Protein AF-A0A6C0EKS8-F1 (afdb_monomer)

Solvent-accessible surface area (backbone atoms only — not comparable to full-atom values): 17611 Å² total; per-residue (Å²): 135,83,80,90,79,81,76,80,69,82,72,62,55,78,38,54,40,68,59,49,61,69,44,36,43,77,49,85,66,61,90,55,28,46,15,49,41,44,16,53,32,68,32,53,48,80,77,49,47,73,71,34,77,81,48,62,59,47,31,71,49,44,42,53,51,49,29,51,49,50,73,70,52,67,80,84,59,90,5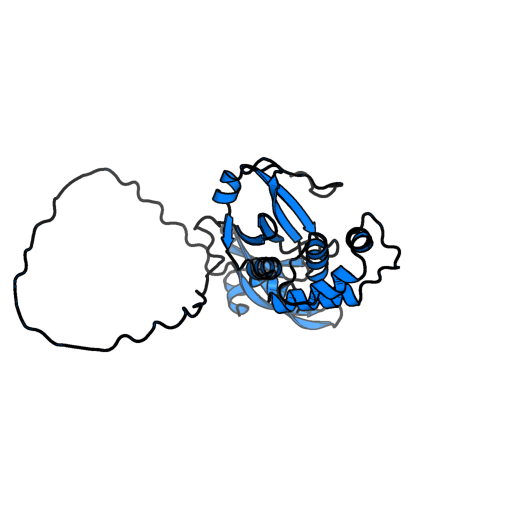4,57,66,90,38,72,65,17,45,44,46,57,58,41,68,80,58,50,73,55,54,51,63,42,54,62,40,87,53,43,63,70,53,73,57,50,52,51,50,45,15,49,72,57,55,22,28,35,38,38,37,27,62,36,92,97,35,86,60,29,26,35,42,48,80,36,64,30,87,87,54,94,77,53,63,68,32,37,32,36,42,58,91,87,39,32,26,13,38,42,73,56,56,60,92,62,52,84,80,77,82,73,76,78,76,80,75,81,73,83,82,82,79,86,77,87,87,86,84,92,79,84,91,79,91,83,82,91,81,88,83,80,88,83,83,86,82,94,69,89,73,72,77,75,77,72,79,70,78,55,66,90,59,57,74,42,50,30,51,47,76,43,70,40,85,89,77,71,43,79,43,82,42,66,28,36,27,74,47,72,42,82,89,77,55,30,31,38,31,43,34,92,87,76,49,74,47,79,36,42,68,78,55,46,68,76,24,56,114

Structure (mmCIF, N/CA/C/O backbone):
data_AF-A0A6C0EKS8-F1
#
_entry.id   AF-A0A6C0EKS8-F1
#
loop_
_atom_site.group_PDB
_atom_site.id
_atom_site.type_symbol
_atom_site.label_atom_id
_atom_site.label_alt_id
_atom_site.label_comp_id
_atom_site.label_asym_id
_atom_site.label_entity_id
_atom_site.label_seq_id
_atom_site.pdbx_PDB_ins_code
_atom_site.Cartn_x
_atom_site.Cartn_y
_atom_site.Cartn_z
_atom_site.occupancy
_atom_site.B_iso_or_equiv
_atom_site.auth_seq_id
_atom_site.auth_comp_id
_atom_site.auth_asym_id
_atom_site.auth_atom_id
_atom_site.pdbx_PDB_model_num
ATOM 1 N N . MET A 1 1 ? 11.484 3.806 21.666 1.00 32.06 1 MET A N 1
ATOM 2 C CA . MET A 1 1 ? 10.757 3.844 20.383 1.00 32.06 1 MET A CA 1
ATOM 3 C C . MET A 1 1 ? 11.270 5.063 19.655 1.00 32.06 1 MET A C 1
ATOM 5 O O . MET A 1 1 ? 10.833 6.163 19.958 1.00 32.06 1 MET A O 1
ATOM 9 N N . GLU A 1 2 ? 12.299 4.880 18.834 1.00 27.22 2 GLU A N 1
ATOM 10 C CA . GLU A 1 2 ? 12.846 5.964 18.018 1.00 27.22 2 GLU A CA 1
ATOM 11 C C . GLU A 1 2 ? 11.880 6.274 16.873 1.00 27.22 2 GLU A C 1
ATOM 13 O O . GLU A 1 2 ? 11.287 5.380 16.270 1.00 27.22 2 GLU A O 1
ATOM 18 N N . SER A 1 3 ? 11.670 7.569 16.666 1.00 29.92 3 SER A N 1
ATOM 19 C CA . SER A 1 3 ? 10.732 8.161 15.721 1.00 29.92 3 SER A CA 1
ATOM 20 C C . SER A 1 3 ? 11.179 7.911 14.276 1.00 29.92 3 SER A C 1
ATOM 22 O O . SER A 1 3 ? 12.237 8.368 13.856 1.00 29.92 3 SER A O 1
ATOM 24 N N . LEU A 1 4 ? 10.327 7.213 13.524 1.00 35.94 4 LEU A N 1
ATOM 25 C CA . LEU A 1 4 ? 10.448 6.750 12.132 1.00 35.94 4 LEU A CA 1
ATOM 26 C C . LEU A 1 4 ? 10.381 7.867 11.060 1.00 35.94 4 LEU A C 1
ATOM 28 O O . LEU A 1 4 ? 9.906 7.628 9.952 1.00 35.94 4 LEU A O 1
ATOM 32 N N . HIS A 1 5 ? 10.807 9.097 11.362 1.00 34.97 5 HIS A N 1
ATOM 33 C CA . HIS A 1 5 ? 10.496 10.266 10.521 1.00 34.97 5 HIS A CA 1
ATOM 34 C C . HIS A 1 5 ? 11.646 10.884 9.712 1.00 34.97 5 HIS A C 1
ATOM 36 O O . HIS A 1 5 ? 11.381 11.818 8.967 1.00 34.97 5 HIS A O 1
ATOM 42 N N . ASP A 1 6 ? 12.857 10.324 9.739 1.00 32.25 6 ASP A N 1
ATOM 43 C CA . ASP A 1 6 ? 13.990 10.813 8.928 1.00 32.25 6 ASP A CA 1
ATOM 44 C C . ASP A 1 6 ? 14.649 9.690 8.105 1.00 32.25 6 ASP A C 1
ATOM 46 O O . ASP A 1 6 ? 15.832 9.390 8.247 1.00 32.25 6 ASP A O 1
ATOM 50 N N . ILE A 1 7 ? 13.880 9.035 7.228 1.00 41.94 7 ILE A N 1
ATOM 51 C CA . ILE A 1 7 ? 14.422 8.045 6.282 1.00 41.94 7 ILE A CA 1
ATOM 52 C C . ILE A 1 7 ? 14.508 8.685 4.892 1.00 41.94 7 ILE A C 1
ATOM 54 O O . ILE A 1 7 ? 13.626 8.526 4.049 1.00 41.94 7 ILE A O 1
ATOM 58 N N . LYS A 1 8 ? 15.583 9.452 4.680 1.00 38.72 8 LYS A N 1
ATOM 59 C CA . LYS A 1 8 ? 16.131 9.713 3.344 1.00 38.72 8 LYS A CA 1
ATOM 60 C C . LYS A 1 8 ? 16.802 8.422 2.876 1.00 38.72 8 LYS A C 1
ATOM 62 O O . LYS A 1 8 ? 17.632 7.888 3.601 1.00 38.72 8 LYS A O 1
ATOM 67 N N . ASP A 1 9 ? 16.410 7.950 1.699 1.00 43.50 9 ASP A N 1
ATOM 68 C CA . ASP A 1 9 ? 16.866 6.721 1.038 1.00 43.50 9 ASP A CA 1
ATOM 69 C C . ASP A 1 9 ? 16.491 5.415 1.756 1.00 43.50 9 ASP A C 1
ATOM 71 O O . ASP A 1 9 ? 16.838 5.159 2.907 1.00 43.50 9 ASP A O 1
ATOM 75 N N . GLY A 1 10 ? 15.715 4.581 1.055 1.00 47.75 10 GLY A N 1
ATOM 76 C CA . GLY A 1 10 ? 15.100 3.364 1.577 1.00 47.75 10 GLY A CA 1
ATOM 77 C C . GLY A 1 10 ? 16.073 2.498 2.372 1.00 47.75 10 GLY A C 1
ATOM 78 O O . GLY A 1 10 ? 16.979 1.879 1.812 1.00 47.75 10 GLY A O 1
ATOM 79 N N . VAL A 1 11 ? 15.855 2.414 3.687 1.00 48.72 11 VAL A N 1
ATOM 80 C CA . VAL A 1 11 ? 16.534 1.430 4.529 1.00 48.72 11 VAL A CA 1
ATOM 81 C C . VAL A 1 11 ? 16.087 0.056 4.057 1.00 48.72 11 VAL A C 1
ATOM 83 O O . VAL A 1 11 ? 15.022 -0.444 4.420 1.00 48.72 11 VAL A O 1
ATOM 86 N N . THR A 1 12 ? 16.942 -0.571 3.256 1.00 58.38 12 THR A N 1
ATOM 87 C CA . THR A 1 12 ? 16.842 -1.993 2.989 1.00 58.38 12 THR A CA 1
ATOM 88 C C . THR A 1 12 ? 17.156 -2.716 4.287 1.00 58.38 12 THR A C 1
ATOM 90 O O . THR A 1 12 ? 18.317 -2.892 4.659 1.00 58.38 12 THR A O 1
ATOM 93 N N . LYS A 1 13 ? 16.125 -3.193 4.976 1.00 72.94 13 LYS A N 1
ATOM 94 C CA . LYS A 1 13 ? 16.336 -4.243 5.962 1.00 72.94 13 LYS A CA 1
ATOM 95 C C . LYS A 1 13 ? 16.367 -5.577 5.228 1.00 72.94 13 LYS A C 1
ATOM 97 O O . LYS A 1 13 ? 15.332 -6.044 4.765 1.00 72.94 13 LYS A O 1
ATOM 102 N N . LEU A 1 14 ? 17.552 -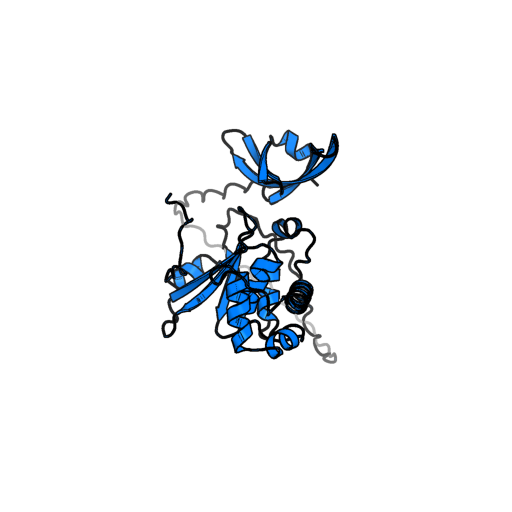6.176 5.138 1.00 86.00 14 LEU A N 1
ATOM 103 C CA . LEU A 1 14 ? 17.701 -7.572 4.736 1.00 86.00 14 LEU A CA 1
ATOM 104 C C . LEU A 1 14 ? 17.040 -8.450 5.801 1.00 86.00 14 LEU A C 1
ATOM 106 O O . LEU A 1 14 ? 17.464 -8.457 6.958 1.00 86.00 14 LEU A O 1
ATOM 110 N N . LEU A 1 15 ? 15.976 -9.152 5.420 1.00 91.06 15 LEU A N 1
ATOM 111 C CA . LEU A 1 15 ? 15.262 -10.070 6.305 1.00 91.06 15 LEU A CA 1
ATOM 112 C C . LEU A 1 15 ? 15.396 -11.509 5.809 1.00 91.06 15 LEU A C 1
ATOM 114 O O . LEU A 1 15 ? 15.171 -11.744 4.619 1.00 91.06 15 LEU A O 1
ATOM 118 N N . PRO A 1 16 ? 15.710 -12.478 6.689 1.00 95.19 16 PRO A N 1
ATOM 119 C CA . PRO A 1 16 ? 15.729 -13.884 6.315 1.00 95.19 16 PRO A CA 1
ATOM 120 C C . PRO A 1 16 ? 14.367 -14.328 5.774 1.00 95.19 16 PRO A C 1
ATOM 122 O O . PRO A 1 16 ? 13.320 -14.074 6.377 1.00 95.19 16 PRO A O 1
ATOM 125 N N . LYS A 1 17 ? 14.377 -15.037 4.646 1.00 94.88 17 LYS A N 1
ATOM 126 C CA . LYS A 1 17 ? 13.185 -15.586 3.992 1.00 94.88 17 LYS A CA 1
ATOM 127 C C . LYS A 1 17 ? 12.367 -16.447 4.947 1.00 94.88 17 LYS A C 1
ATOM 129 O O . LYS A 1 17 ? 11.147 -16.363 4.946 1.00 94.88 17 LYS A O 1
ATOM 134 N N . GLU A 1 18 ? 13.034 -17.238 5.777 1.00 95.12 18 GLU A N 1
ATOM 135 C CA . GLU A 1 18 ? 12.407 -18.129 6.757 1.00 95.12 18 GLU A CA 1
ATOM 136 C C . GLU A 1 18 ? 11.574 -17.363 7.793 1.00 95.12 18 GLU A C 1
ATOM 138 O O . GLU A 1 18 ? 10.485 -17.806 8.164 1.00 95.12 18 GLU A O 1
ATOM 143 N N . ASP A 1 19 ? 12.042 -16.187 8.222 1.00 94.50 19 ASP A N 1
ATOM 144 C CA . ASP A 1 19 ? 11.298 -15.331 9.143 1.00 94.50 19 ASP A CA 1
ATOM 145 C C . ASP A 1 19 ? 10.056 -14.744 8.465 1.00 94.50 19 ASP A C 1
ATOM 147 O O . ASP A 1 19 ? 8.973 -14.756 9.054 1.00 94.50 19 ASP A O 1
ATOM 151 N N . ILE A 1 20 ? 10.178 -14.293 7.214 1.00 94.62 20 ILE A N 1
ATOM 152 C CA . ILE A 1 20 ? 9.041 -13.793 6.427 1.00 94.62 20 ILE A CA 1
ATOM 153 C C . ILE A 1 20 ? 8.022 -14.909 6.171 1.00 94.62 20 ILE A C 1
ATOM 155 O O . ILE A 1 20 ? 6.839 -14.748 6.468 1.00 94.62 20 ILE A O 1
ATOM 159 N N . ASP A 1 21 ? 8.476 -16.077 5.721 1.00 93.50 21 ASP A N 1
ATOM 160 C CA . ASP A 1 21 ? 7.633 -17.250 5.487 1.00 93.50 21 ASP A CA 1
ATOM 161 C C . ASP A 1 21 ? 6.932 -17.714 6.768 1.00 93.50 21 ASP A C 1
ATOM 163 O O . ASP A 1 21 ? 5.822 -18.249 6.709 1.00 93.50 21 ASP A O 1
ATOM 167 N N . ARG A 1 22 ? 7.546 -17.522 7.943 1.00 93.31 22 ARG A N 1
ATOM 168 C CA . ARG A 1 22 ? 6.910 -17.796 9.236 1.00 93.31 22 ARG A CA 1
ATOM 169 C C . ARG A 1 22 ? 5.815 -16.779 9.545 1.00 93.31 22 ARG A C 1
ATOM 171 O O . ARG A 1 22 ? 4.768 -17.194 10.035 1.00 93.31 22 ARG A O 1
ATOM 178 N N . LEU A 1 23 ? 6.041 -15.501 9.249 1.00 93.19 23 LEU A N 1
ATOM 179 C CA . LEU A 1 23 ? 5.173 -14.383 9.627 1.00 93.19 23 LEU A CA 1
ATOM 180 C C . LEU A 1 23 ? 4.022 -14.108 8.659 1.00 93.19 23 LEU A C 1
ATOM 182 O O . LEU A 1 23 ? 3.043 -13.503 9.085 1.00 93.19 23 LEU A O 1
ATOM 186 N N . PHE A 1 24 ? 4.091 -14.542 7.397 1.00 95.06 24 PHE A N 1
ATOM 187 C CA . PHE A 1 24 ? 3.090 -14.184 6.384 1.00 95.06 24 PHE A CA 1
ATOM 188 C C . PHE A 1 24 ? 2.523 -15.389 5.623 1.00 95.06 24 PHE A C 1
ATOM 190 O O . PHE A 1 24 ? 3.203 -16.377 5.350 1.00 95.06 24 PHE A O 1
ATOM 197 N N . HIS A 1 25 ? 1.235 -15.313 5.295 1.00 94.00 25 HIS A N 1
ATOM 198 C CA . HIS A 1 25 ? 0.591 -16.127 4.274 1.00 94.00 25 HIS A CA 1
ATOM 199 C C . HIS A 1 25 ? 0.677 -15.410 2.929 1.00 94.00 25 HIS A C 1
ATOM 201 O O . HIS A 1 25 ? 0.380 -14.220 2.844 1.00 94.00 25 HIS A O 1
ATOM 207 N N . TYR A 1 26 ? 1.008 -16.155 1.880 1.00 94.75 26 TYR A N 1
ATOM 208 C CA . TYR A 1 26 ? 0.946 -15.675 0.504 1.00 94.75 26 TYR A CA 1
ATOM 209 C C . TYR A 1 26 ? -0.418 -16.014 -0.093 1.00 94.75 26 TYR A C 1
ATOM 211 O O . TYR A 1 26 ? -0.896 -17.144 0.055 1.00 94.75 26 TYR A O 1
ATOM 219 N N . LEU A 1 27 ? -1.049 -15.047 -0.752 1.00 94.19 27 LEU A N 1
ATOM 220 C CA . LEU A 1 27 ? -2.251 -15.268 -1.546 1.00 94.19 27 LEU A CA 1
ATOM 221 C C . LEU A 1 27 ? -1.846 -15.304 -3.025 1.00 94.19 27 LEU A C 1
ATOM 223 O O . LEU A 1 27 ? -1.602 -14.245 -3.608 1.00 94.19 27 LEU A O 1
ATOM 227 N N . PRO A 1 28 ? -1.740 -16.503 -3.627 1.00 93.38 28 PRO A N 1
ATOM 228 C CA . PRO A 1 28 ? -1.316 -16.622 -5.013 1.00 93.38 28 PRO A CA 1
ATOM 229 C C . PRO A 1 28 ? -2.378 -16.043 -5.952 1.00 93.38 28 PRO A C 1
ATOM 231 O O . PRO A 1 28 ? -3.586 -16.144 -5.700 1.00 93.38 28 PRO A O 1
ATOM 234 N N . ASN A 1 29 ? -1.928 -15.477 -7.066 1.00 94.56 29 ASN A N 1
ATOM 235 C CA . ASN A 1 29 ? -2.778 -15.009 -8.155 1.00 94.56 29 ASN A CA 1
ATOM 236 C C . ASN A 1 29 ? -2.162 -15.396 -9.517 1.00 94.56 29 ASN A C 1
ATOM 238 O O . ASN A 1 29 ? -1.119 -16.045 -9.580 1.00 94.56 29 ASN A O 1
ATOM 242 N N . GLY A 1 30 ? -2.865 -15.115 -10.616 1.00 95.12 30 GLY A N 1
ATOM 243 C CA . GLY A 1 30 ? -2.385 -15.462 -11.955 1.00 95.12 30 GLY A CA 1
ATOM 244 C C . GLY A 1 30 ? -1.225 -14.566 -12.391 1.00 95.12 30 GLY A C 1
ATOM 245 O O . GLY A 1 30 ? -1.285 -13.353 -12.224 1.00 95.12 30 GLY A O 1
ATOM 246 N N . ALA A 1 31 ? -0.184 -15.143 -12.996 1.00 95.06 31 ALA A N 1
ATOM 247 C CA . ALA A 1 31 ? 0.881 -14.393 -13.667 1.00 95.06 31 ALA A CA 1
ATOM 248 C C . ALA A 1 31 ? 0.431 -13.964 -15.076 1.00 95.06 31 ALA A C 1
ATOM 250 O O . ALA A 1 31 ? 0.988 -14.396 -16.079 1.00 95.06 31 ALA A O 1
ATOM 251 N N . ASP A 1 32 ? -0.635 -13.170 -15.142 1.00 95.31 32 ASP A N 1
ATOM 252 C CA . ASP A 1 32 ? -1.297 -12.734 -16.376 1.00 95.31 32 ASP A CA 1
ATOM 253 C C . ASP A 1 32 ? -1.101 -11.236 -16.651 1.00 95.31 32 ASP A C 1
ATOM 255 O O . ASP A 1 32 ? -1.888 -10.645 -17.378 1.00 95.31 32 ASP A O 1
ATOM 259 N N . GLY A 1 33 ? -0.107 -10.607 -16.018 1.00 95.31 33 GLY A N 1
ATOM 260 C CA . GLY A 1 33 ? 0.110 -9.158 -16.041 1.00 95.31 33 GLY A CA 1
ATOM 261 C C . GLY A 1 33 ? -0.826 -8.356 -15.130 1.00 95.31 33 GLY A C 1
ATOM 262 O O . GLY A 1 33 ? -0.540 -7.208 -14.818 1.00 95.31 33 GLY A O 1
ATOM 263 N N . ASN A 1 34 ? -1.898 -8.947 -14.594 1.00 96.88 34 ASN A N 1
ATOM 264 C CA . ASN A 1 34 ? -2.800 -8.287 -13.641 1.00 96.88 34 ASN A CA 1
ATOM 265 C C . ASN A 1 34 ? -2.430 -8.558 -12.172 1.00 96.88 34 ASN A C 1
ATOM 267 O O . ASN A 1 34 ? -3.059 -8.009 -11.264 1.00 96.88 34 ASN A O 1
ATOM 271 N N . CYS A 1 35 ? -1.405 -9.382 -11.934 1.00 97.56 35 CYS A N 1
ATOM 272 C CA . CYS A 1 35 ? -0.985 -9.844 -10.609 1.00 97.56 35 CYS A CA 1
ATOM 273 C C . CYS A 1 35 ? -0.790 -8.724 -9.576 1.00 97.56 35 CYS A C 1
ATOM 275 O O . CYS A 1 35 ? -1.239 -8.872 -8.442 1.00 97.56 35 CYS A O 1
ATOM 277 N N . PHE A 1 36 ? -0.216 -7.580 -9.961 1.00 97.75 36 PHE A N 1
ATOM 278 C CA . PHE A 1 36 ? -0.054 -6.430 -9.066 1.00 97.75 36 PHE A CA 1
ATOM 279 C C . PHE A 1 36 ? -1.394 -5.913 -8.534 1.00 97.75 36 PHE A C 1
ATOM 281 O O . PHE A 1 36 ? -1.596 -5.826 -7.323 1.00 97.75 36 PHE A O 1
ATOM 288 N N . PHE A 1 37 ? -2.347 -5.638 -9.424 1.00 97.19 37 PHE A N 1
ATOM 289 C CA . PHE A 1 37 ? -3.659 -5.114 -9.045 1.00 97.19 37 PHE A CA 1
ATOM 290 C C . PHE A 1 37 ? -4.460 -6.122 -8.222 1.00 97.19 37 PHE A C 1
ATOM 292 O O . PHE A 1 37 ? -5.134 -5.741 -7.263 1.00 97.19 37 PHE A O 1
ATOM 299 N N . TYR A 1 38 ? -4.353 -7.415 -8.549 1.00 96.50 38 TYR A N 1
ATOM 300 C CA . TYR A 1 38 ? -4.944 -8.472 -7.733 1.00 96.50 38 TYR A CA 1
ATOM 301 C C . TYR A 1 38 ? -4.316 -8.539 -6.345 1.00 96.50 38 TYR A C 1
ATOM 303 O O . TYR A 1 38 ? -5.054 -8.612 -5.367 1.00 96.50 38 TYR A O 1
ATOM 311 N N . ALA A 1 39 ? -2.991 -8.464 -6.240 1.00 96.94 39 ALA A N 1
ATOM 312 C CA . ALA A 1 39 ? -2.300 -8.485 -4.960 1.00 96.94 39 ALA A CA 1
ATOM 313 C C . ALA A 1 39 ? -2.680 -7.269 -4.094 1.00 96.94 39 ALA A C 1
ATOM 315 O O . ALA A 1 39 ? -3.061 -7.434 -2.938 1.00 96.94 39 ALA A O 1
ATOM 316 N N . VAL A 1 40 ? -2.698 -6.056 -4.655 1.00 96.12 40 VAL A N 1
ATOM 317 C CA . VAL A 1 40 ? -3.164 -4.858 -3.931 1.00 96.12 40 VAL A CA 1
ATOM 318 C C . VAL A 1 40 ? -4.613 -5.038 -3.466 1.00 96.12 40 VAL A C 1
ATOM 320 O O . VAL A 1 40 ? -4.908 -4.869 -2.284 1.00 96.12 40 VAL A O 1
ATOM 323 N N . SER A 1 41 ? -5.510 -5.453 -4.363 1.00 94.19 41 SER A N 1
ATOM 324 C CA . SER A 1 41 ? -6.928 -5.679 -4.052 1.00 94.19 41 SER A CA 1
ATOM 325 C C . SER A 1 41 ? -7.144 -6.728 -2.951 1.00 94.19 41 SER A C 1
ATOM 327 O O . SER A 1 41 ? -7.987 -6.546 -2.071 1.00 94.19 41 SER A O 1
ATOM 329 N N . GLN A 1 42 ? -6.369 -7.816 -2.970 1.00 93.00 42 GLN A N 1
ATOM 330 C CA . GLN A 1 42 ? -6.416 -8.892 -1.976 1.00 93.00 42 GLN A CA 1
ATOM 331 C C . GLN A 1 42 ? -5.867 -8.459 -0.610 1.00 93.00 42 GLN A C 1
ATOM 333 O O . GLN A 1 42 ? -6.385 -8.898 0.418 1.00 93.00 42 GLN A O 1
ATOM 338 N N . SER A 1 43 ? -4.836 -7.612 -0.598 1.00 91.50 43 SER A N 1
ATOM 339 C CA . SER A 1 43 ? -4.201 -7.104 0.622 1.00 91.50 43 SER A CA 1
ATOM 340 C C . SER A 1 43 ? -4.995 -5.984 1.299 1.00 91.50 43 SER A C 1
ATOM 342 O O . SER A 1 43 ? -4.863 -5.781 2.506 1.00 91.50 43 SER A O 1
ATOM 344 N N . ILE A 1 44 ? -5.851 -5.265 0.566 1.00 88.06 44 ILE A N 1
ATOM 345 C CA . ILE A 1 44 ? -6.743 -4.262 1.157 1.00 88.06 44 ILE A CA 1
ATOM 346 C C . ILE A 1 44 ? -7.815 -4.977 1.989 1.00 88.06 44 ILE A C 1
ATOM 348 O O . ILE A 1 44 ? -8.797 -5.520 1.472 1.00 88.06 44 ILE A O 1
ATOM 352 N N . SER A 1 45 ? -7.639 -4.947 3.314 1.00 74.19 45 SER A N 1
ATOM 353 C CA . SER A 1 45 ? -8.639 -5.454 4.258 1.00 74.19 45 SER A CA 1
ATOM 354 C C . SER A 1 45 ? -10.011 -4.819 3.987 1.00 74.19 45 SER A C 1
ATOM 356 O O . SER A 1 45 ? -10.082 -3.618 3.704 1.00 74.19 45 SER A O 1
ATOM 358 N N . PRO A 1 46 ? -11.124 -5.566 4.133 1.00 70.44 46 PRO A N 1
ATOM 359 C CA . PRO A 1 46 ? -12.474 -5.009 4.026 1.00 70.44 46 PRO A CA 1
ATOM 360 C C . PRO A 1 46 ? -12.693 -3.757 4.884 1.00 70.44 46 PRO A C 1
ATOM 362 O O . PRO A 1 46 ? -13.459 -2.881 4.499 1.00 70.44 46 PRO A O 1
ATOM 365 N N . ILE A 1 47 ? -11.988 -3.654 6.013 1.00 63.75 47 ILE A N 1
ATOM 366 C CA . ILE A 1 47 ? -12.048 -2.506 6.925 1.00 63.75 47 ILE A CA 1
ATOM 367 C C . ILE A 1 47 ? -11.469 -1.246 6.277 1.00 63.75 47 ILE A C 1
ATOM 369 O O . ILE A 1 47 ? -12.038 -0.165 6.411 1.00 63.75 47 ILE A O 1
ATOM 373 N N . TYR A 1 48 ? -10.399 -1.391 5.497 1.00 70.06 48 TYR A N 1
ATOM 374 C CA . TYR A 1 48 ? -9.769 -0.277 4.797 1.00 70.06 48 TYR A CA 1
ATOM 375 C C . TYR A 1 48 ? -10.541 0.168 3.555 1.00 70.06 48 TYR A C 1
ATOM 377 O O . TYR A 1 48 ? -10.335 1.290 3.110 1.00 70.06 48 TYR A O 1
ATOM 385 N N . ARG A 1 49 ? -11.488 -0.624 3.026 1.00 73.12 49 ARG A N 1
ATOM 386 C CA . ARG A 1 49 ? -12.308 -0.191 1.875 1.00 73.12 49 ARG A CA 1
ATOM 387 C C . ARG A 1 49 ? -13.089 1.089 2.153 1.00 73.12 49 ARG A C 1
ATOM 389 O O . ARG A 1 49 ? -13.242 1.908 1.258 1.00 73.12 49 ARG A O 1
ATOM 396 N N . ASN A 1 50 ? -13.536 1.284 3.393 1.00 66.69 50 ASN A N 1
ATOM 397 C CA . ASN A 1 50 ? -14.226 2.513 3.786 1.00 66.69 50 ASN A CA 1
ATOM 398 C C . ASN A 1 50 ? -13.279 3.723 3.841 1.00 66.69 50 ASN A C 1
ATOM 400 O O . ASN A 1 50 ? -13.726 4.852 3.673 1.00 66.69 50 ASN A O 1
ATOM 404 N N . LEU A 1 51 ? -11.980 3.485 4.048 1.00 67.12 51 LEU A N 1
ATOM 405 C CA . LEU A 1 51 ? -10.941 4.515 4.128 1.00 67.12 51 LEU A CA 1
ATOM 406 C C . LEU A 1 51 ? -10.387 4.913 2.754 1.00 67.12 51 LEU A C 1
ATOM 408 O O . LEU A 1 51 ? -9.704 5.923 2.642 1.00 67.12 51 LEU A O 1
ATOM 412 N N . LEU A 1 52 ? -10.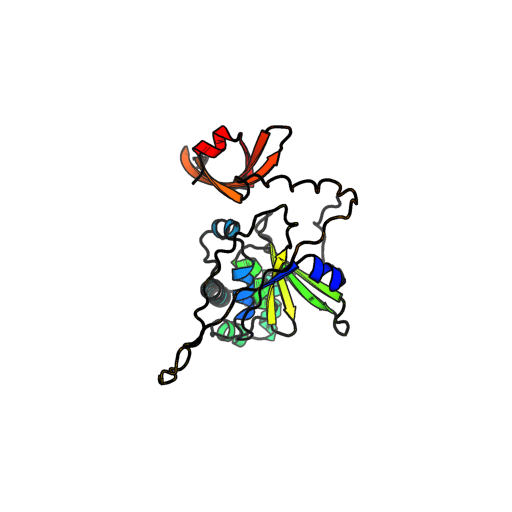736 4.188 1.688 1.00 71.62 52 LEU A N 1
ATOM 413 C CA . LEU A 1 52 ? -10.344 4.534 0.320 1.00 71.62 52 LEU A CA 1
ATOM 414 C C . LEU A 1 52 ? -11.122 5.732 -0.261 1.00 71.62 52 LEU A C 1
ATOM 416 O O . LEU A 1 52 ? -11.056 5.974 -1.463 1.00 71.62 52 LEU A O 1
ATOM 420 N N . HIS A 1 53 ? -11.864 6.494 0.553 1.00 70.94 53 HIS A N 1
ATOM 421 C CA . HIS A 1 53 ? -12.616 7.687 0.125 1.00 70.94 53 HIS A CA 1
ATOM 422 C C . HIS A 1 53 ? -13.565 7.421 -1.056 1.00 70.94 53 HIS A C 1
ATOM 424 O O . HIS A 1 53 ? -13.659 8.209 -1.994 1.00 70.94 53 HIS A O 1
ATOM 430 N N . GLY A 1 54 ? -14.235 6.265 -1.044 1.00 68.81 54 GLY A N 1
ATOM 431 C CA . GLY A 1 54 ? -15.124 5.835 -2.129 1.00 68.81 54 GLY A CA 1
ATOM 432 C C . GLY A 1 54 ? -14.402 5.310 -3.373 1.00 68.81 54 GLY A C 1
ATOM 433 O O . GLY A 1 54 ? -15.069 4.959 -4.347 1.00 68.81 54 GLY A O 1
ATOM 434 N N . LYS A 1 55 ? -13.064 5.216 -3.356 1.00 72.38 55 LYS A N 1
ATOM 435 C CA . LYS A 1 55 ? -12.320 4.559 -4.429 1.00 72.38 55 LYS A CA 1
ATOM 436 C C . LYS A 1 55 ? -12.550 3.049 -4.364 1.00 72.38 55 LYS A C 1
ATOM 438 O O . LYS A 1 55 ? -12.521 2.455 -3.281 1.00 72.38 55 LYS A O 1
ATOM 443 N N . PRO A 1 56 ? -12.783 2.420 -5.518 1.00 76.00 56 PRO A N 1
ATOM 444 C CA . PRO A 1 56 ? -13.035 0.995 -5.588 1.00 76.00 56 PRO A CA 1
ATOM 445 C C . PRO A 1 56 ? -11.762 0.204 -5.262 1.00 76.00 56 PRO A C 1
ATOM 447 O O . PRO A 1 56 ? -10.669 0.527 -5.719 1.00 76.00 56 PRO A O 1
ATOM 450 N N . GLY A 1 57 ? -11.916 -0.841 -4.450 1.00 78.56 57 GLY A N 1
ATOM 451 C CA . GLY A 1 57 ? -10.821 -1.725 -4.048 1.00 78.56 57 GLY A CA 1
ATOM 452 C C . GLY A 1 57 ? -10.650 -2.947 -4.951 1.00 78.56 57 GLY A C 1
ATOM 453 O O . GLY A 1 57 ? -9.816 -3.796 -4.643 1.00 78.56 57 GLY A O 1
ATOM 454 N N . GLU A 1 58 ? -11.453 -3.105 -6.010 1.00 90.69 58 GLU A N 1
ATOM 455 C CA . GLU A 1 58 ? -11.280 -4.203 -6.967 1.00 90.69 58 GLU A CA 1
ATOM 456 C C . GLU A 1 58 ? -10.102 -3.943 -7.913 1.00 90.69 58 GLU A C 1
ATOM 458 O O . GLU A 1 58 ? -9.860 -2.810 -8.318 1.00 90.69 58 GLU A O 1
ATOM 463 N N . ALA A 1 59 ? -9.401 -5.005 -8.311 1.00 92.69 59 ALA A N 1
ATOM 464 C CA . ALA A 1 59 ? -8.222 -4.925 -9.174 1.00 92.69 59 ALA A CA 1
ATOM 465 C C . ALA A 1 59 ? -8.463 -4.149 -10.485 1.00 92.69 59 ALA A C 1
ATOM 467 O O . ALA A 1 59 ? -7.677 -3.269 -10.832 1.00 92.69 59 ALA A O 1
ATOM 468 N N . GLU A 1 60 ? -9.564 -4.438 -11.188 1.00 92.38 60 GLU A N 1
ATOM 469 C CA . GLU A 1 60 ? -9.940 -3.749 -12.434 1.00 92.38 60 GLU A CA 1
ATOM 470 C C . GLU A 1 60 ? -10.123 -2.248 -12.211 1.00 92.38 60 GLU A C 1
ATOM 472 O O . GLU A 1 60 ? -9.638 -1.422 -12.983 1.00 92.38 60 GLU A O 1
ATOM 477 N N . SER A 1 61 ? -10.773 -1.897 -11.108 1.00 92.81 61 SER A N 1
ATOM 478 C CA . SER A 1 61 ? -11.069 -0.522 -10.760 1.00 92.81 61 SER A CA 1
ATOM 479 C C . SER A 1 61 ? -9.822 0.245 -10.301 1.00 92.81 61 SER A C 1
ATOM 481 O O . SER A 1 61 ? -9.668 1.416 -10.646 1.00 92.81 61 SER A O 1
ATOM 483 N N . ILE A 1 62 ? -8.898 -0.412 -9.585 1.00 94.81 62 ILE A N 1
ATOM 484 C CA . ILE A 1 62 ? -7.586 0.157 -9.238 1.00 94.81 62 ILE A CA 1
ATOM 485 C C . ILE A 1 62 ? -6.799 0.454 -10.518 1.00 94.81 62 ILE A C 1
ATOM 487 O O . ILE A 1 62 ? -6.296 1.567 -10.666 1.00 94.81 62 ILE A O 1
ATOM 491 N N . ARG A 1 63 ? -6.741 -0.489 -11.474 1.00 95.31 63 ARG A N 1
ATOM 492 C CA . ARG A 1 63 ? -6.086 -0.248 -12.771 1.00 95.31 63 ARG A CA 1
ATOM 493 C C . ARG A 1 63 ? -6.734 0.912 -13.519 1.00 95.31 63 ARG A C 1
ATOM 495 O O . ARG A 1 63 ? -6.021 1.783 -14.005 1.00 95.31 63 ARG A O 1
ATOM 502 N N . ALA A 1 64 ? -8.061 0.935 -13.623 1.00 93.88 64 ALA A N 1
ATOM 503 C CA . ALA A 1 64 ? -8.769 2.010 -14.317 1.00 93.88 64 ALA A CA 1
ATOM 504 C C . ALA A 1 64 ? -8.467 3.380 -13.686 1.00 93.88 64 ALA A C 1
ATOM 506 O O . ALA A 1 64 ? -8.196 4.348 -14.395 1.00 93.88 64 ALA A O 1
ATOM 507 N N . GLY A 1 65 ? -8.436 3.443 -12.352 1.00 93.38 65 GLY A N 1
ATOM 508 C CA . GLY A 1 65 ? -8.040 4.635 -11.608 1.00 93.38 65 GLY A CA 1
ATOM 509 C C . GLY A 1 65 ? -6.597 5.064 -11.875 1.00 93.38 65 GLY A C 1
ATOM 510 O O . GLY A 1 65 ? -6.335 6.254 -12.042 1.00 93.38 65 GLY A O 1
ATOM 511 N N . LEU A 1 66 ? -5.674 4.107 -11.972 1.00 94.69 66 LEU A N 1
ATOM 512 C CA . LEU A 1 66 ? -4.269 4.371 -12.276 1.00 94.69 66 LEU A CA 1
ATOM 513 C C . LEU A 1 66 ? -4.056 4.833 -13.729 1.00 94.69 66 LEU A C 1
ATOM 515 O O . LEU A 1 66 ? -3.301 5.769 -13.979 1.00 94.69 66 LEU A O 1
ATOM 519 N N . CYS A 1 67 ? -4.766 4.226 -14.682 1.00 94.50 67 CYS A N 1
ATOM 520 C CA . CYS A 1 67 ? -4.806 4.672 -16.075 1.00 94.50 67 CYS A CA 1
ATOM 521 C C . CYS A 1 67 ? -5.275 6.134 -16.165 1.00 94.50 67 CYS A C 1
ATOM 523 O O . CYS A 1 67 ? -4.615 6.961 -16.797 1.00 94.50 67 CYS A O 1
ATOM 525 N N . GLU A 1 68 ? -6.362 6.484 -15.469 1.00 93.81 68 GLU A N 1
ATOM 526 C CA . GLU A 1 68 ? -6.849 7.864 -15.435 1.00 93.81 68 GLU A CA 1
ATOM 527 C C . GLU A 1 68 ? -5.851 8.806 -14.754 1.00 93.81 68 GLU A C 1
ATOM 529 O O . GLU A 1 68 ? -5.600 9.892 -15.273 1.00 93.81 68 GLU A O 1
ATOM 534 N N . PHE A 1 69 ? -5.229 8.381 -13.646 1.00 93.50 69 PHE A N 1
ATOM 535 C CA . PHE A 1 69 ? -4.165 9.136 -12.981 1.00 93.50 69 PHE A CA 1
ATOM 536 C C . PHE A 1 69 ? -3.052 9.511 -13.964 1.00 93.50 69 PHE A C 1
ATOM 538 O O . PHE A 1 69 ? -2.683 10.681 -14.040 1.00 93.50 69 PHE A O 1
ATOM 545 N N . TYR A 1 70 ? -2.558 8.558 -14.759 1.00 93.06 70 TYR A N 1
ATOM 546 C CA . TYR A 1 70 ? -1.520 8.841 -15.748 1.00 93.06 70 TYR A CA 1
ATOM 547 C C . TYR A 1 70 ? -1.997 9.738 -16.890 1.00 93.06 70 TYR A C 1
ATOM 549 O O . TYR A 1 70 ? -1.210 10.542 -17.386 1.00 93.06 70 TYR A O 1
ATOM 557 N N . ARG A 1 71 ? -3.270 9.644 -17.291 1.00 90.62 71 ARG A N 1
ATOM 558 C CA . ARG A 1 71 ? -3.851 10.501 -18.335 1.00 90.62 71 ARG A CA 1
ATOM 559 C C . ARG A 1 71 ? -3.875 11.975 -17.929 1.00 90.62 71 ARG A C 1
ATOM 561 O O . ARG A 1 71 ? -3.684 12.841 -18.777 1.00 90.62 71 ARG A O 1
ATOM 568 N N . ILE A 1 72 ? -4.112 12.256 -16.647 1.00 91.44 72 ILE A N 1
ATOM 569 C CA . ILE A 1 72 ? -4.161 13.625 -16.106 1.00 91.44 72 ILE A CA 1
ATOM 570 C C . ILE A 1 72 ? -2.831 14.088 -15.496 1.00 91.44 72 ILE A C 1
ATOM 572 O O . ILE A 1 72 ? -2.715 15.244 -15.085 1.00 91.44 72 ILE A O 1
ATOM 576 N N . PHE A 1 73 ? -1.836 13.204 -15.396 1.00 91.06 73 PHE A N 1
ATOM 577 C CA . PHE A 1 73 ? -0.537 13.527 -14.818 1.00 91.06 73 PHE A CA 1
ATOM 578 C C . PHE A 1 73 ? 0.210 14.522 -15.714 1.00 91.06 73 PHE A C 1
ATOM 580 O O . PHE A 1 73 ? 0.577 14.210 -16.848 1.00 91.06 73 PHE A O 1
ATOM 587 N N . ASN A 1 74 ? 0.459 15.728 -15.199 1.00 87.19 74 ASN A N 1
ATOM 588 C CA . ASN A 1 74 ? 1.168 16.757 -15.948 1.00 87.19 74 ASN A CA 1
ATOM 589 C C . ASN A 1 74 ? 2.676 16.477 -15.953 1.00 87.19 74 ASN A C 1
ATOM 591 O O . ASN A 1 74 ? 3.394 16.840 -15.026 1.00 87.19 74 ASN A O 1
ATOM 595 N N . ARG A 1 75 ? 3.156 15.866 -17.035 1.00 85.44 75 ARG A N 1
ATOM 596 C CA . ARG A 1 75 ? 4.570 15.511 -17.226 1.00 85.44 75 ARG A CA 1
ATOM 597 C C . ARG A 1 75 ? 5.505 16.714 -17.348 1.00 85.44 75 ARG A C 1
ATOM 599 O O . ARG A 1 75 ? 6.704 16.546 -17.168 1.00 85.44 75 ARG A O 1
ATOM 606 N N . GLU A 1 76 ? 4.979 17.894 -17.660 1.00 87.94 76 GLU A N 1
ATOM 607 C CA . GLU A 1 76 ? 5.754 19.130 -17.827 1.00 87.94 76 GLU A CA 1
ATOM 608 C C . GLU A 1 76 ? 5.779 19.984 -16.553 1.00 87.94 76 GLU A C 1
ATOM 610 O O . GLU A 1 76 ? 6.470 21.002 -16.495 1.00 87.94 76 GLU A O 1
ATOM 615 N N . ALA A 1 77 ? 5.027 19.597 -15.519 1.00 91.25 77 ALA A N 1
ATOM 616 C CA . ALA A 1 77 ? 5.049 20.304 -14.248 1.00 91.25 77 ALA A CA 1
ATOM 617 C C . ALA A 1 77 ? 6.422 20.172 -13.572 1.00 91.25 77 ALA A C 1
ATOM 619 O O . ALA A 1 77 ? 7.070 19.137 -13.649 1.00 91.25 77 ALA A O 1
ATOM 620 N N . ASN A 1 78 ? 6.858 21.210 -12.861 1.00 93.31 78 ASN A N 1
ATOM 621 C CA . ASN A 1 78 ? 8.087 21.157 -12.074 1.00 93.31 78 ASN A CA 1
ATOM 622 C C . ASN A 1 78 ? 7.779 20.599 -10.677 1.00 93.31 78 ASN A C 1
ATOM 624 O O . ASN A 1 78 ? 7.542 21.363 -9.737 1.00 93.31 78 ASN A O 1
ATOM 628 N N . TYR A 1 79 ? 7.689 19.274 -10.557 1.00 91.94 79 TYR A N 1
ATOM 629 C CA . TYR A 1 79 ? 7.549 18.628 -9.256 1.00 91.94 79 TYR A CA 1
ATOM 630 C C . TYR A 1 79 ? 8.903 18.600 -8.539 1.00 91.94 79 TYR A C 1
ATOM 632 O O . TYR A 1 79 ? 9.937 18.370 -9.159 1.00 91.94 79 TYR A O 1
ATOM 640 N N . ASP A 1 80 ? 8.896 18.796 -7.219 1.00 91.12 80 ASP A N 1
ATOM 641 C CA . ASP A 1 80 ? 10.083 18.576 -6.386 1.00 91.12 80 ASP A CA 1
ATOM 642 C C . ASP A 1 80 ? 10.597 17.141 -6.593 1.00 91.12 80 ASP A C 1
ATOM 644 O O . ASP A 1 80 ? 9.821 16.192 -6.434 1.00 91.12 80 ASP A O 1
ATOM 648 N N . SER A 1 81 ? 11.873 16.978 -6.957 1.00 88.56 81 SER A N 1
ATOM 649 C CA . SER A 1 81 ? 12.483 15.684 -7.300 1.00 88.56 81 SER A CA 1
ATOM 650 C C . SER A 1 81 ? 12.443 14.689 -6.144 1.00 88.56 81 SER A C 1
ATOM 652 O O . SER A 1 81 ? 12.349 13.483 -6.367 1.00 88.56 81 SER A O 1
ATOM 654 N N . GLU A 1 82 ? 12.452 15.192 -4.909 1.00 85.94 82 GLU A N 1
ATOM 655 C CA . GLU A 1 82 ? 12.359 14.365 -3.706 1.00 85.94 82 GLU A CA 1
ATOM 656 C C . GLU A 1 82 ? 10.918 13.945 -3.389 1.00 85.94 82 GLU A C 1
ATOM 658 O O . GLU A 1 82 ? 10.683 12.970 -2.665 1.00 85.94 82 GLU A O 1
ATOM 663 N N . SER A 1 83 ? 9.931 14.643 -3.957 1.00 85.56 83 SER A N 1
ATOM 664 C CA . SER A 1 83 ? 8.521 14.309 -3.782 1.00 85.56 83 SER A CA 1
ATOM 665 C C . SER A 1 83 ? 8.141 13.043 -4.550 1.00 85.56 83 SER A C 1
ATOM 667 O O . SER A 1 83 ? 8.717 12.703 -5.583 1.00 85.56 83 SER A O 1
ATOM 669 N N . LEU A 1 84 ? 7.082 12.367 -4.097 1.00 84.12 84 LEU A N 1
ATOM 670 C CA . LEU A 1 84 ? 6.542 11.198 -4.794 1.00 84.12 84 LEU A CA 1
ATOM 671 C C . LEU A 1 84 ? 6.145 11.515 -6.249 1.00 84.12 84 LEU A C 1
ATOM 673 O O . LEU A 1 84 ? 6.358 10.695 -7.136 1.00 84.12 84 LEU A O 1
ATOM 677 N N . MET A 1 85 ? 5.621 12.721 -6.500 1.00 89.19 85 MET A N 1
ATOM 678 C CA . MET A 1 85 ? 5.282 13.180 -7.851 1.00 89.19 85 MET A CA 1
ATOM 679 C C . MET A 1 85 ? 6.532 13.368 -8.716 1.00 89.19 85 MET A C 1
ATOM 681 O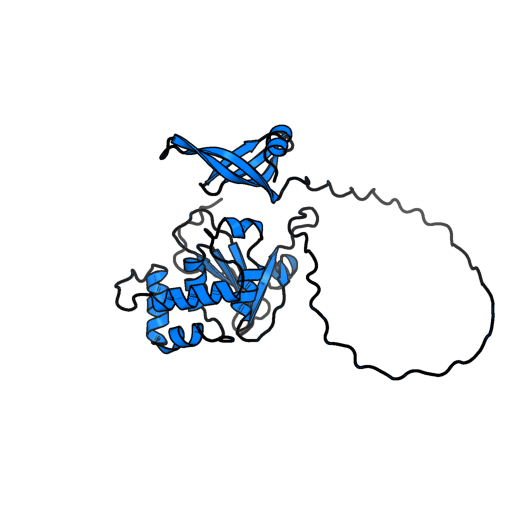 O . MET A 1 85 ? 6.521 12.951 -9.869 1.00 89.19 85 MET A O 1
ATOM 685 N N . GLY A 1 86 ? 7.613 13.930 -8.164 1.00 90.25 86 GLY A N 1
ATOM 686 C CA . GLY A 1 86 ? 8.892 14.078 -8.866 1.00 90.25 86 GLY A CA 1
ATOM 687 C C . GLY A 1 86 ? 9.560 12.738 -9.168 1.00 90.25 86 GLY A C 1
ATOM 688 O O . GLY A 1 86 ? 10.092 12.551 -10.261 1.00 90.25 86 GLY A O 1
ATOM 689 N N . LYS A 1 87 ? 9.449 11.760 -8.260 1.00 89.94 87 LYS A N 1
ATOM 690 C CA . LYS A 1 87 ? 9.906 10.381 -8.502 1.00 89.94 87 LYS A CA 1
ATOM 691 C C . LYS A 1 87 ? 9.118 9.713 -9.630 1.00 89.94 87 LYS A C 1
ATOM 693 O O . LYS A 1 87 ? 9.729 9.197 -10.558 1.00 89.94 87 LYS A O 1
ATOM 698 N N . ILE A 1 88 ? 7.782 9.800 -9.610 1.00 90.50 88 ILE A N 1
ATOM 699 C CA . ILE A 1 88 ? 6.930 9.309 -10.711 1.00 90.50 88 ILE A CA 1
ATOM 700 C C . ILE A 1 88 ? 7.305 10.002 -12.028 1.00 90.50 88 ILE A C 1
ATOM 702 O O . ILE A 1 88 ? 7.467 9.337 -13.048 1.00 90.50 88 ILE A O 1
ATOM 706 N N . GLN A 1 89 ? 7.486 11.325 -12.013 1.00 92.12 89 GLN A N 1
ATOM 707 C CA . GLN A 1 89 ? 7.867 12.094 -13.195 1.00 92.12 89 GLN A CA 1
ATOM 708 C C . GLN A 1 89 ? 9.219 11.639 -13.761 1.00 92.12 89 GLN A C 1
ATOM 710 O O . GLN A 1 89 ? 9.333 11.393 -14.960 1.00 92.12 89 GLN A O 1
ATOM 715 N N . THR A 1 90 ? 10.223 11.486 -12.896 1.00 90.06 90 THR A N 1
ATOM 716 C CA . THR A 1 90 ? 11.575 11.042 -13.262 1.00 90.06 90 THR A CA 1
ATOM 717 C C . THR A 1 90 ? 11.546 9.653 -13.887 1.00 90.06 90 THR A C 1
ATOM 719 O O . THR A 1 90 ? 12.133 9.455 -14.950 1.00 90.06 90 THR A O 1
ATOM 722 N N . SER A 1 91 ? 10.807 8.714 -13.289 1.00 86.62 91 SER A N 1
ATOM 723 C CA . SER A 1 91 ? 10.652 7.374 -13.855 1.00 86.62 91 SER A CA 1
ATOM 724 C C . SER A 1 91 ? 9.975 7.411 -15.227 1.00 86.62 91 SER A C 1
ATOM 726 O O . SER A 1 91 ? 10.434 6.745 -16.150 1.00 86.62 91 SER A O 1
ATOM 728 N N . LEU A 1 92 ? 8.942 8.241 -15.416 1.00 87.31 92 LEU A N 1
ATOM 729 C CA . LEU A 1 92 ? 8.232 8.349 -16.697 1.00 87.31 92 LEU A CA 1
ATOM 730 C C . LEU A 1 92 ? 9.061 8.995 -17.820 1.00 87.31 92 LEU A C 1
ATOM 732 O O . LEU A 1 92 ? 8.837 8.667 -18.988 1.00 87.31 92 LEU A O 1
ATOM 736 N N . TYR A 1 93 ? 10.020 9.876 -17.510 1.00 86.31 93 TYR A N 1
ATOM 737 C CA . TYR A 1 93 ? 10.885 10.491 -18.528 1.00 86.31 93 TYR A CA 1
ATOM 738 C C . TYR A 1 93 ? 11.700 9.457 -19.318 1.00 86.31 93 TYR A C 1
ATOM 740 O O . TYR A 1 93 ? 11.935 9.657 -20.509 1.00 86.31 93 TYR A O 1
ATOM 748 N N . GLY A 1 94 ? 12.092 8.344 -18.690 1.00 76.50 94 GLY A N 1
ATOM 749 C CA . GLY A 1 94 ? 12.845 7.274 -19.352 1.00 76.50 94 GLY A CA 1
ATOM 750 C C . GLY A 1 94 ? 12.008 6.402 -20.296 1.00 76.50 94 GLY A C 1
ATOM 751 O O . GLY A 1 94 ? 12.546 5.848 -21.252 1.00 76.50 94 GLY A O 1
ATOM 752 N N . VAL A 1 95 ? 10.696 6.296 -20.056 1.00 75.62 95 VAL A N 1
ATOM 753 C CA . VAL A 1 95 ? 9.798 5.351 -20.758 1.00 75.62 95 VAL A CA 1
ATOM 754 C C . VAL A 1 95 ? 8.883 6.050 -21.778 1.00 75.62 95 VAL A C 1
ATOM 756 O O . VAL A 1 95 ? 8.373 5.430 -22.716 1.00 75.62 95 VAL A O 1
ATOM 759 N N . GLY A 1 96 ? 8.687 7.365 -21.639 1.00 72.88 96 GLY A N 1
ATOM 760 C CA . GLY A 1 96 ? 7.909 8.188 -22.565 1.00 72.88 96 GLY A CA 1
ATOM 761 C C . GLY A 1 96 ? 6.395 7.950 -22.492 1.00 72.88 96 GLY A C 1
ATOM 762 O O . GLY A 1 96 ? 5.830 7.572 -21.467 1.00 72.88 96 GLY A O 1
ATOM 763 N N . GLU A 1 97 ? 5.664 8.270 -23.565 1.00 73.69 97 GLU A N 1
ATOM 764 C CA . GLU A 1 97 ? 4.196 8.084 -23.643 1.00 73.69 97 GLU A CA 1
ATOM 765 C C . GLU A 1 97 ? 3.755 6.615 -23.684 1.00 73.69 97 GLU A C 1
ATOM 767 O O . GLU A 1 97 ? 2.583 6.318 -23.451 1.00 73.69 97 GLU A O 1
ATOM 772 N N . ARG A 1 98 ? 4.684 5.687 -23.948 1.00 77.12 98 ARG A N 1
ATOM 773 C CA . ARG A 1 98 ? 4.377 4.256 -24.056 1.00 77.12 98 ARG A CA 1
ATOM 774 C C . ARG A 1 98 ? 3.821 3.704 -22.748 1.00 77.12 98 ARG A C 1
ATOM 776 O O . ARG A 1 98 ? 2.737 3.138 -22.771 1.00 77.12 98 ARG A O 1
ATOM 783 N N . HIS A 1 99 ? 4.465 4.009 -21.619 1.00 82.25 99 HIS A N 1
ATOM 784 C CA . HIS A 1 99 ? 4.040 3.522 -20.299 1.00 82.25 99 HIS A CA 1
ATOM 785 C C . HIS A 1 99 ? 2.585 3.869 -19.968 1.00 82.25 99 HIS A C 1
ATOM 787 O O . HIS A 1 99 ? 1.808 3.012 -19.564 1.00 82.25 99 HIS A O 1
ATOM 793 N N . THR A 1 100 ? 2.175 5.120 -20.210 1.00 78.56 100 THR A N 1
ATOM 794 C CA . THR A 1 100 ? 0.798 5.563 -19.934 1.00 78.56 100 THR A CA 1
ATOM 795 C C . THR A 1 100 ? -0.222 4.823 -20.793 1.00 78.56 100 THR A C 1
ATOM 797 O O . THR A 1 100 ? -1.248 4.385 -20.280 1.00 78.56 100 THR A O 1
ATOM 800 N N . ASN A 1 101 ? 0.062 4.650 -22.085 1.00 82.88 101 ASN A N 1
ATOM 801 C CA . ASN A 1 101 ? -0.842 3.938 -22.986 1.00 82.88 101 ASN A CA 1
ATOM 802 C C . ASN A 1 101 ? -0.885 2.433 -22.695 1.00 82.88 101 ASN A C 1
ATOM 804 O O . ASN A 1 101 ? -1.933 1.806 -22.853 1.00 82.88 101 ASN A O 1
ATOM 808 N N . ASP A 1 102 ? 0.238 1.860 -22.269 1.00 89.38 102 ASP A N 1
ATOM 809 C CA . ASP A 1 102 ? 0.349 0.439 -21.972 1.00 89.38 102 ASP A CA 1
ATOM 810 C C . ASP A 1 102 ? -0.332 0.094 -20.644 1.00 89.38 102 ASP A C 1
ATOM 812 O O . ASP A 1 102 ? -1.045 -0.905 -20.585 1.00 89.38 102 ASP A O 1
ATOM 816 N N . MET A 1 103 ? -0.244 0.947 -19.617 1.00 91.56 103 MET A N 1
ATOM 817 C CA . MET A 1 103 ? -0.897 0.723 -18.318 1.00 91.56 103 MET A CA 1
ATOM 818 C C . MET A 1 103 ? -2.426 0.597 -18.410 1.00 91.56 103 MET A C 1
ATOM 820 O O . MET A 1 103 ? -3.064 -0.126 -17.643 1.00 91.56 103 MET A O 1
ATOM 824 N N . CYS A 1 104 ? -3.030 1.275 -19.384 1.00 92.50 104 CYS A N 1
ATOM 825 C CA . CYS A 1 104 ? -4.463 1.196 -19.649 1.00 92.50 104 CYS A CA 1
ATOM 826 C C . CYS A 1 104 ? -4.891 -0.117 -20.331 1.00 92.50 104 CYS A C 1
ATOM 828 O O . CYS A 1 104 ? -6.089 -0.394 -20.420 1.00 92.50 104 CYS A O 1
ATOM 830 N N . ARG A 1 105 ? -3.949 -0.925 -20.835 1.00 94.88 105 ARG A N 1
ATOM 831 C CA . ARG A 1 105 ? -4.244 -2.213 -21.471 1.00 94.88 105 ARG A CA 1
ATOM 832 C C . ARG A 1 105 ? -4.358 -3.309 -20.416 1.00 94.88 105 ARG A C 1
ATOM 834 O O . ARG A 1 105 ? -3.574 -3.385 -19.471 1.00 94.88 105 ARG A O 1
ATOM 841 N N . ASP A 1 106 ? -5.352 -4.176 -20.592 1.00 94.75 106 ASP A N 1
ATOM 842 C CA . ASP A 1 106 ? -5.466 -5.387 -19.782 1.00 94.75 106 ASP A CA 1
ATOM 843 C C . ASP A 1 106 ? -4.201 -6.240 -19.946 1.00 94.75 106 ASP A C 1
ATOM 845 O O . ASP A 1 106 ? -3.645 -6.322 -21.044 1.00 94.75 106 ASP A O 1
ATOM 849 N N . LYS A 1 107 ? -3.766 -6.881 -18.856 1.00 94.88 107 LYS A N 1
ATOM 850 C CA . LYS A 1 107 ? -2.588 -7.765 -18.809 1.00 94.88 107 LYS A CA 1
ATOM 851 C C . LYS A 1 107 ? -1.233 -7.090 -19.020 1.00 94.88 107 LYS A C 1
ATOM 853 O O . LYS A 1 107 ? -0.233 -7.781 -19.200 1.00 94.88 107 LYS A O 1
ATOM 858 N N . THR A 1 108 ? -1.163 -5.765 -18.942 1.00 95.25 108 THR A N 1
ATOM 859 C CA . THR A 1 108 ? 0.124 -5.072 -18.813 1.00 95.25 108 THR A CA 1
ATOM 860 C C . THR A 1 108 ? 0.656 -5.237 -17.396 1.00 95.25 108 THR A C 1
ATOM 862 O O . THR A 1 108 ? -0.049 -4.906 -16.435 1.00 95.2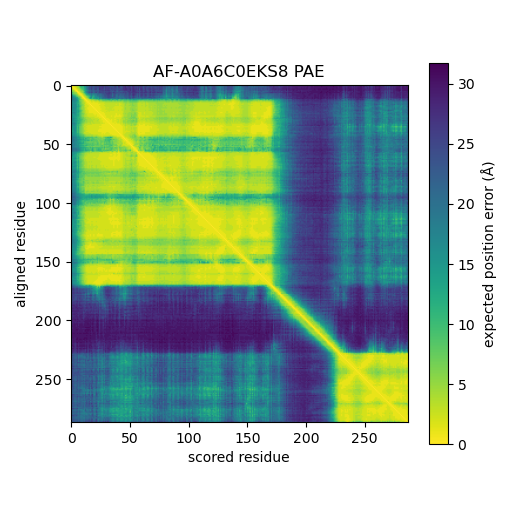5 108 THR A O 1
ATOM 865 N N . TYR A 1 109 ? 1.888 -5.743 -17.290 1.00 95.50 109 TYR A N 1
ATOM 866 C CA . TYR A 1 109 ? 2.615 -5.873 -16.030 1.00 95.50 109 TYR A CA 1
ATOM 867 C C . TYR A 1 109 ? 2.891 -4.498 -15.425 1.00 95.50 109 TYR A C 1
ATOM 869 O O . TYR A 1 109 ? 3.218 -3.551 -16.134 1.00 95.50 109 TYR A O 1
ATOM 877 N N . ALA A 1 110 ? 2.742 -4.409 -14.106 1.00 95.62 110 ALA A N 1
ATOM 878 C CA . ALA A 1 110 ? 3.068 -3.206 -13.360 1.00 95.62 110 ALA A CA 1
ATOM 879 C C . ALA A 1 110 ? 4.572 -3.147 -13.067 1.00 95.62 110 ALA A C 1
ATOM 881 O O . ALA A 1 110 ? 5.173 -4.147 -12.671 1.00 95.62 110 ALA A O 1
ATOM 882 N N . GLU A 1 111 ? 5.143 -1.961 -13.216 1.00 93.88 111 GLU A N 1
ATOM 883 C CA . GLU A 1 111 ? 6.508 -1.614 -12.846 1.00 93.88 111 GLU A CA 1
ATOM 884 C C . GLU A 1 111 ? 6.537 -0.861 -11.503 1.00 93.88 111 GLU A C 1
ATOM 886 O O . GLU A 1 111 ? 5.507 -0.520 -10.917 1.00 93.88 111 GLU A O 1
ATOM 891 N N . GLU A 1 112 ? 7.732 -0.539 -11.002 1.00 92.06 112 GLU A N 1
ATOM 892 C CA . GLU A 1 112 ? 7.896 0.226 -9.757 1.00 92.06 112 GLU A CA 1
ATOM 893 C C . GLU A 1 112 ? 7.164 1.581 -9.789 1.00 92.06 112 GLU A C 1
ATOM 895 O O . GLU A 1 112 ? 6.557 1.996 -8.797 1.00 92.06 112 GLU A O 1
ATOM 900 N N . THR A 1 113 ? 7.152 2.246 -10.947 1.00 92.94 113 THR A N 1
ATOM 901 C CA . THR A 1 113 ? 6.424 3.507 -11.158 1.00 92.94 113 THR A CA 1
ATOM 902 C C . THR A 1 113 ? 4.933 3.365 -10.853 1.00 92.94 113 THR A C 1
ATOM 904 O O . THR A 1 113 ? 4.324 4.283 -10.298 1.00 92.94 113 THR A O 1
ATOM 907 N N . ASP A 1 114 ? 4.352 2.206 -11.159 1.00 95.62 114 ASP A N 1
ATOM 908 C CA . ASP A 1 114 ? 2.939 1.916 -10.926 1.00 95.62 114 ASP A CA 1
ATOM 909 C C . ASP A 1 114 ? 2.663 1.634 -9.450 1.00 95.62 114 ASP A C 1
ATOM 911 O O . ASP A 1 114 ? 1.599 1.995 -8.944 1.00 95.62 114 ASP A O 1
ATOM 915 N N . VAL A 1 115 ? 3.636 1.075 -8.722 1.00 95.69 115 VAL A N 1
ATOM 916 C CA . VAL A 1 115 ? 3.567 0.929 -7.260 1.00 95.69 115 VAL A CA 1
ATOM 917 C C . VAL A 1 115 ? 3.527 2.305 -6.589 1.00 95.69 115 VAL A C 1
ATOM 919 O O . VAL A 1 115 ? 2.646 2.561 -5.765 1.00 95.69 115 VAL A O 1
ATOM 922 N N . LEU A 1 116 ? 4.424 3.218 -6.986 1.00 93.44 116 LEU A N 1
ATOM 923 C CA . LEU A 1 116 ? 4.470 4.603 -6.491 1.00 93.44 116 LEU A CA 1
ATOM 924 C C . LEU A 1 116 ? 3.151 5.339 -6.758 1.00 93.44 116 LEU A C 1
ATOM 926 O O . LEU A 1 116 ? 2.556 5.932 -5.853 1.00 93.44 116 LEU A O 1
ATOM 930 N N . ALA A 1 117 ? 2.682 5.283 -8.004 1.00 94.44 117 ALA A N 1
ATOM 931 C CA . ALA A 1 117 ? 1.454 5.943 -8.417 1.00 94.44 117 ALA A CA 1
ATOM 932 C C . ALA A 1 117 ? 0.217 5.322 -7.749 1.00 94.44 117 ALA A C 1
ATOM 934 O O . ALA A 1 117 ? -0.685 6.059 -7.357 1.00 94.44 117 ALA A O 1
ATOM 935 N N . THR A 1 118 ? 0.196 4.008 -7.509 1.00 95.19 118 THR A N 1
ATOM 936 C CA . THR A 1 118 ? -0.882 3.340 -6.759 1.00 95.19 118 THR A CA 1
ATOM 937 C C . THR A 1 118 ? -0.903 3.762 -5.294 1.00 95.19 118 THR A C 1
ATOM 939 O O . THR A 1 118 ? -1.977 4.058 -4.770 1.00 95.19 118 THR A O 1
ATOM 942 N N . ALA A 1 119 ? 0.258 3.847 -4.634 1.00 93.69 119 ALA A N 1
ATOM 943 C CA . ALA A 1 119 ? 0.350 4.322 -3.253 1.00 93.69 119 ALA A CA 1
ATOM 944 C C . ALA A 1 119 ? -0.202 5.751 -3.116 1.00 93.69 119 ALA A C 1
ATOM 946 O O . ALA A 1 119 ? -0.967 6.040 -2.195 1.00 93.69 119 ALA A O 1
ATOM 947 N N . LEU A 1 120 ? 0.118 6.629 -4.075 1.00 91.75 120 LEU A N 1
ATOM 948 C CA . LEU A 1 120 ? -0.430 7.984 -4.132 1.00 91.75 120 LEU A CA 1
ATOM 949 C C . LEU A 1 120 ? -1.930 8.005 -4.455 1.00 91.75 120 LEU A C 1
ATOM 951 O O . LEU A 1 120 ? -2.692 8.731 -3.817 1.00 91.75 120 LEU A O 1
ATOM 955 N N . TYR A 1 121 ? -2.349 7.236 -5.462 1.00 92.44 121 TYR A N 1
ATOM 956 C CA . TYR A 1 121 ? -3.725 7.205 -5.943 1.00 92.44 121 TYR A CA 1
ATOM 957 C C . TYR A 1 121 ? -4.673 6.677 -4.873 1.00 92.44 121 TYR A C 1
ATOM 959 O O . TYR A 1 121 ? -5.721 7.278 -4.660 1.00 92.44 121 TYR A O 1
ATOM 967 N N . LEU A 1 122 ? -4.324 5.595 -4.180 1.00 91.50 122 LEU A N 1
ATOM 968 C CA . LEU A 1 122 ? -5.156 5.012 -3.125 1.00 91.50 122 LEU A CA 1
ATOM 969 C C . LEU A 1 122 ? -4.942 5.666 -1.757 1.00 91.50 122 LEU A C 1
ATOM 971 O O . LEU A 1 122 ? -5.758 5.448 -0.868 1.00 91.50 122 LEU A O 1
ATOM 975 N N . ASP A 1 123 ? -3.911 6.503 -1.616 1.00 90.81 123 ASP A N 1
ATOM 976 C CA . ASP A 1 123 ? -3.517 7.141 -0.357 1.00 90.81 123 ASP A CA 1
ATOM 977 C C . ASP A 1 123 ? -3.174 6.111 0.735 1.00 90.81 123 ASP A C 1
ATOM 979 O O . ASP A 1 123 ? -3.665 6.152 1.860 1.00 90.81 123 ASP A O 1
ATOM 983 N N . ILE A 1 124 ? -2.342 5.137 0.359 1.00 91.56 124 ILE A N 1
ATOM 984 C CA . ILE A 1 124 ? -1.941 3.998 1.193 1.00 91.56 124 ILE A CA 1
ATOM 985 C C . ILE A 1 124 ? -0.419 3.923 1.327 1.00 91.56 124 ILE A C 1
ATOM 987 O O . ILE A 1 124 ? 0.332 4.625 0.644 1.00 91.56 124 ILE A O 1
ATOM 991 N N . GLU A 1 125 ? 0.036 3.046 2.215 1.00 92.44 125 GLU A N 1
ATOM 992 C CA . GLU A 1 125 ? 1.411 2.567 2.260 1.00 92.44 125 GLU A CA 1
ATOM 993 C C . GLU A 1 125 ? 1.485 1.197 1.574 1.00 92.44 125 GLU A C 1
ATOM 995 O O . GLU A 1 125 ? 0.638 0.337 1.801 1.00 92.44 125 GLU A O 1
ATOM 1000 N N . ILE A 1 126 ? 2.494 0.978 0.738 1.00 94.50 126 ILE A N 1
ATOM 1001 C CA . ILE A 1 126 ? 2.773 -0.301 0.091 1.00 94.50 126 ILE A CA 1
ATOM 1002 C C . ILE A 1 126 ? 4.187 -0.725 0.475 1.00 94.50 126 ILE A C 1
ATOM 1004 O O . ILE A 1 126 ? 5.147 -0.016 0.183 1.00 94.50 126 ILE A O 1
ATOM 1008 N N . MET A 1 127 ? 4.319 -1.890 1.102 1.00 95.06 127 MET A N 1
ATOM 1009 C CA . MET A 1 127 ? 5.605 -2.532 1.365 1.00 95.06 127 MET A CA 1
ATOM 1010 C C . MET A 1 127 ? 5.792 -3.697 0.397 1.00 95.06 127 MET A C 1
ATOM 1012 O O . MET A 1 127 ? 4.984 -4.628 0.379 1.00 95.06 127 MET A O 1
ATOM 1016 N N . VAL A 1 128 ? 6.863 -3.655 -0.388 1.00 95.81 128 VAL A N 1
ATOM 1017 C CA . VAL A 1 128 ? 7.216 -4.684 -1.368 1.00 95.81 128 VAL A CA 1
ATOM 1018 C C . VAL A 1 128 ? 8.429 -5.462 -0.871 1.00 95.81 128 VAL A C 1
ATOM 1020 O O . VAL A 1 128 ? 9.488 -4.888 -0.634 1.00 95.81 128 VAL A O 1
ATOM 1023 N N . PHE A 1 129 ? 8.266 -6.774 -0.733 1.00 95.94 129 PHE A N 1
ATOM 1024 C CA . PHE A 1 129 ? 9.305 -7.727 -0.359 1.00 95.94 129 PHE A CA 1
ATOM 1025 C C . PHE A 1 129 ? 9.853 -8.386 -1.627 1.00 95.94 129 PHE A C 1
ATOM 1027 O O . PHE A 1 129 ? 9.176 -9.219 -2.232 1.00 95.94 129 PHE A O 1
ATOM 1034 N N . SER A 1 130 ? 11.071 -8.038 -2.035 1.00 95.12 130 SER A N 1
ATOM 1035 C CA . SER A 1 130 ? 11.742 -8.599 -3.216 1.00 95.12 130 SER A CA 1
ATOM 1036 C C . SER A 1 130 ? 12.970 -9.407 -2.813 1.00 95.12 130 SER A C 1
ATOM 1038 O O . SER A 1 130 ? 13.644 -9.067 -1.846 1.00 95.12 130 SER A O 1
ATOM 1040 N N . HIS A 1 131 ? 13.286 -10.488 -3.524 1.00 93.12 131 HIS A N 1
ATOM 1041 C CA . HIS A 1 131 ? 14.514 -11.236 -3.239 1.00 93.12 131 HIS A CA 1
ATOM 1042 C C . HIS A 1 131 ? 15.762 -10.376 -3.461 1.00 93.12 131 HIS A C 1
ATOM 1044 O O . HIS A 1 131 ? 15.812 -9.564 -4.386 1.00 93.12 131 HIS A O 1
ATOM 1050 N N . SER A 1 132 ? 16.776 -10.585 -2.622 1.00 87.69 132 SER A N 1
ATOM 1051 C CA . SER A 1 132 ? 18.095 -9.993 -2.824 1.00 87.69 132 SER A CA 1
ATOM 1052 C C . SER A 1 132 ? 18.702 -10.454 -4.154 1.00 87.69 132 SER A C 1
ATOM 1054 O O . SER A 1 132 ? 18.687 -11.656 -4.446 1.00 87.69 132 SER A O 1
ATOM 1056 N N . PRO A 1 133 ? 19.273 -9.548 -4.969 1.00 85.81 133 PRO A N 1
ATOM 1057 C CA . PRO A 1 133 ? 20.031 -9.946 -6.148 1.00 85.81 133 PRO A CA 1
ATOM 1058 C C . PRO A 1 133 ? 21.158 -10.921 -5.772 1.00 85.81 133 PRO A C 1
ATOM 1060 O O . PRO A 1 133 ? 22.068 -10.584 -5.019 1.00 85.81 133 PRO A O 1
ATOM 1063 N N . GLY A 1 134 ? 21.092 -12.148 -6.293 1.00 91.06 134 GLY A N 1
ATOM 1064 C CA . GLY A 1 134 ? 22.072 -13.203 -6.005 1.00 91.06 134 GLY A CA 1
ATOM 1065 C C . GLY A 1 134 ? 21.867 -13.952 -4.682 1.00 91.06 134 GLY A C 1
ATOM 1066 O O . GLY A 1 134 ? 22.618 -14.884 -4.409 1.00 91.06 134 GLY A O 1
ATOM 1067 N N . ASP A 1 135 ? 20.846 -13.610 -3.892 1.00 91.56 135 ASP A N 1
ATOM 1068 C CA . ASP A 1 135 ? 20.546 -14.285 -2.629 1.00 91.56 135 ASP A CA 1
ATOM 1069 C C . ASP A 1 135 ? 19.037 -14.519 -2.453 1.00 91.56 135 ASP A C 1
ATOM 1071 O O . ASP A 1 135 ? 18.252 -13.641 -2.094 1.00 91.56 135 ASP A O 1
ATOM 1075 N N . GLN A 1 136 ? 18.621 -15.763 -2.681 1.00 92.81 136 GLN A N 1
ATOM 1076 C CA . GLN A 1 136 ? 17.222 -16.167 -2.541 1.00 92.81 136 GLN A CA 1
ATOM 1077 C C . GLN A 1 136 ? 16.786 -16.372 -1.084 1.00 92.81 136 GLN A C 1
ATOM 1079 O O . GLN A 1 136 ? 15.595 -16.552 -0.831 1.00 92.81 136 GLN A O 1
ATOM 1084 N N . ASN A 1 137 ? 17.712 -16.332 -0.123 1.00 95.12 137 ASN A N 1
ATOM 1085 C CA . ASN A 1 137 ? 17.419 -16.554 1.291 1.00 95.12 137 ASN A CA 1
ATOM 1086 C C . ASN A 1 137 ? 17.112 -15.262 2.048 1.00 95.12 137 ASN A C 1
ATOM 1088 O O . ASN A 1 137 ? 16.716 -15.342 3.208 1.00 95.12 137 ASN A O 1
ATOM 1092 N N . HIS A 1 138 ? 17.234 -14.096 1.411 1.00 94.56 138 HIS A N 1
ATOM 1093 C CA . HIS A 1 138 ? 16.890 -12.817 2.024 1.00 94.56 138 HIS A CA 1
ATOM 1094 C C . HIS A 1 138 ? 15.955 -11.981 1.148 1.00 94.56 138 HIS A C 1
ATOM 1096 O O . HIS A 1 138 ? 15.990 -12.040 -0.084 1.00 94.56 138 HIS A O 1
ATOM 1102 N N . TYR A 1 139 ? 15.126 -11.181 1.815 1.00 93.88 139 TYR A N 1
ATOM 1103 C CA . TYR A 1 139 ? 14.285 -10.164 1.199 1.00 93.88 139 TYR A CA 1
ATOM 1104 C C . TYR A 1 139 ? 14.846 -8.763 1.441 1.00 93.88 139 TYR A C 1
ATOM 1106 O O . TYR A 1 139 ? 15.273 -8.441 2.550 1.00 93.88 139 TYR A O 1
ATOM 1114 N N . PHE A 1 140 ? 14.784 -7.939 0.400 1.00 92.75 140 PHE A N 1
ATOM 1115 C CA . PHE A 1 140 ? 14.810 -6.483 0.439 1.00 92.75 140 PHE A CA 1
ATOM 1116 C C . PHE A 1 140 ? 13.381 -5.986 0.657 1.00 92.75 140 PHE A C 1
ATOM 1118 O O . PHE A 1 140 ? 12.435 -6.570 0.123 1.00 92.75 140 PHE A O 1
ATOM 1125 N N . ILE A 1 141 ? 13.226 -4.915 1.433 1.00 92.88 141 ILE A N 1
ATOM 1126 C CA . ILE A 1 141 ? 11.929 -4.270 1.644 1.00 92.88 141 ILE A CA 1
ATOM 1127 C C . ILE A 1 141 ? 11.998 -2.859 1.085 1.00 92.88 141 ILE A C 1
ATOM 1129 O O . ILE A 1 141 ? 12.795 -2.049 1.560 1.00 92.88 141 ILE A O 1
ATOM 1133 N N . SER A 1 142 ? 11.122 -2.573 0.130 1.00 91.50 142 SER A N 1
ATOM 1134 C CA . SER A 1 142 ? 10.873 -1.225 -0.370 1.00 91.50 142 SER A CA 1
ATOM 1135 C C . SER A 1 142 ? 9.530 -0.737 0.154 1.00 91.50 142 SER A C 1
ATOM 1137 O O . SER A 1 142 ? 8.531 -1.448 0.049 1.00 91.50 142 SER A O 1
ATOM 1139 N N . THR A 1 143 ? 9.496 0.471 0.712 1.00 91.31 143 THR A N 1
ATOM 1140 C CA . THR A 1 143 ? 8.267 1.079 1.232 1.00 91.31 143 THR A CA 1
ATOM 1141 C C . THR A 1 143 ? 7.909 2.311 0.417 1.00 91.31 143 THR A C 1
ATOM 1143 O O . THR A 1 143 ? 8.718 3.222 0.252 1.00 91.31 143 THR A O 1
ATOM 1146 N N . TYR A 1 144 ? 6.665 2.355 -0.044 1.00 90.62 144 TYR A N 1
ATOM 1147 C CA . TYR A 1 144 ? 6.096 3.429 -0.845 1.00 90.62 144 TYR A CA 1
ATOM 1148 C C . TYR A 1 144 ? 4.883 3.992 -0.121 1.00 90.62 144 TYR A C 1
ATOM 1150 O O . TYR A 1 144 ? 4.028 3.233 0.323 1.00 90.62 144 TYR A O 1
ATOM 1158 N N . TYR A 1 145 ? 4.774 5.310 0.014 1.00 88.88 145 TYR A N 1
ATOM 1159 C CA . TYR A 1 145 ? 3.654 5.897 0.740 1.00 88.88 145 TYR A CA 1
ATOM 1160 C C . TYR A 1 145 ? 3.258 7.272 0.219 1.00 88.88 145 TYR A C 1
ATOM 1162 O O . TYR A 1 145 ? 4.100 8.079 -0.171 1.00 88.88 145 TYR A O 1
ATOM 1170 N N . SER A 1 146 ? 1.961 7.567 0.283 1.00 82.44 146 SER A N 1
ATOM 1171 C CA . SER A 1 146 ? 1.438 8.913 0.042 1.00 82.44 146 SER A CA 1
ATOM 1172 C C . SER A 1 146 ? 1.721 9.829 1.236 1.00 82.44 146 SER A C 1
ATOM 1174 O O . SER A 1 146 ? 1.302 9.506 2.341 1.00 82.44 146 SER A O 1
ATOM 1176 N N . PRO A 1 147 ? 2.342 11.010 1.075 1.00 79.88 147 PRO A N 1
ATOM 1177 C CA . PRO A 1 147 ? 2.597 11.919 2.195 1.00 79.88 147 PRO A CA 1
ATOM 1178 C C . PRO A 1 147 ? 1.326 12.573 2.771 1.00 79.88 147 PRO A C 1
ATOM 1180 O O . PRO A 1 147 ? 1.419 13.282 3.768 1.00 79.88 147 PRO A O 1
ATOM 1183 N N . ARG A 1 148 ? 0.151 12.373 2.155 1.00 78.44 148 ARG A N 1
ATOM 1184 C CA . ARG A 1 148 ? -1.079 13.120 2.475 1.00 78.44 148 ARG A CA 1
ATOM 1185 C C . ARG A 1 148 ? -1.735 12.703 3.791 1.00 78.44 148 ARG A C 1
ATOM 1187 O O . ARG A 1 148 ? -2.379 13.536 4.417 1.00 78.44 148 ARG A O 1
ATOM 1194 N N . GLN A 1 149 ? -1.556 11.452 4.214 1.00 71.81 149 GLN A N 1
ATOM 1195 C CA . GLN A 1 149 ? -2.140 10.920 5.451 1.00 71.81 149 GLN A CA 1
ATOM 1196 C C . GLN A 1 149 ? -1.070 10.598 6.491 1.00 71.81 149 GLN A C 1
ATOM 1198 O O . GLN A 1 149 ? 0.035 10.184 6.133 1.00 71.81 149 GLN A O 1
ATOM 1203 N N . LYS A 1 150 ? -1.398 10.757 7.778 1.00 72.50 150 LYS A N 1
ATOM 1204 C CA . LYS A 1 150 ? -0.534 10.335 8.895 1.00 72.50 150 LYS A CA 1
ATOM 1205 C C . LYS A 1 150 ? -0.679 8.850 9.216 1.00 72.50 150 LYS A C 1
ATOM 1207 O O . LYS A 1 150 ? 0.318 8.195 9.501 1.00 72.50 150 LYS A O 1
ATOM 1212 N N . ILE A 1 151 ? -1.901 8.324 9.152 1.00 70.06 151 ILE A N 1
ATOM 1213 C CA . ILE A 1 151 ? -2.211 6.906 9.352 1.00 70.06 151 ILE A CA 1
ATOM 1214 C C . ILE A 1 151 ? -2.623 6.339 8.005 1.00 70.06 151 ILE A C 1
ATOM 1216 O O . ILE A 1 151 ? -3.527 6.866 7.368 1.00 70.06 151 ILE A O 1
ATOM 1220 N N . ARG A 1 152 ? -1.949 5.278 7.564 1.00 78.69 152 ARG A N 1
ATOM 1221 C CA . ARG A 1 152 ? -2.158 4.703 6.236 1.00 78.69 152 ARG A CA 1
ATOM 1222 C C . ARG A 1 152 ? -2.468 3.224 6.361 1.00 78.69 152 ARG A C 1
ATOM 1224 O O . ARG A 1 152 ? -1.794 2.531 7.124 1.00 78.69 152 ARG A O 1
ATOM 1231 N N . PRO A 1 153 ? -3.450 2.713 5.610 1.00 85.50 153 PRO A N 1
ATOM 1232 C CA . PRO A 1 153 ? -3.536 1.286 5.367 1.00 85.50 153 PRO A CA 1
ATOM 1233 C C . PRO A 1 153 ? -2.217 0.802 4.758 1.00 85.50 153 PRO A C 1
ATOM 1235 O O . PRO A 1 153 ? -1.785 1.340 3.739 1.00 85.50 153 PRO A O 1
ATOM 1238 N N . THR A 1 154 ? -1.592 -0.203 5.367 1.00 91.38 154 THR A N 1
ATOM 1239 C CA . THR A 1 154 ? -0.384 -0.824 4.819 1.00 91.38 154 THR A CA 1
ATOM 1240 C C . THR A 1 154 ? -0.765 -2.062 4.013 1.00 91.38 154 THR A C 1
ATOM 1242 O O . THR A 1 154 ? -1.362 -3.009 4.528 1.00 91.38 154 THR A O 1
ATOM 1245 N N . VAL A 1 155 ? -0.401 -2.060 2.737 1.00 94.19 155 VAL A N 1
ATOM 1246 C CA . VAL A 1 155 ? -0.505 -3.185 1.811 1.00 94.19 155 VAL A CA 1
ATOM 1247 C C . VAL A 1 155 ? 0.851 -3.877 1.750 1.00 94.19 155 VAL A C 1
ATOM 1249 O O . VAL A 1 155 ? 1.865 -3.244 1.475 1.00 94.19 155 VAL A O 1
ATOM 1252 N N . LEU A 1 156 ? 0.875 -5.183 1.999 1.00 95.50 156 LEU A N 1
ATOM 1253 C CA . LEU A 1 156 ? 2.095 -5.986 1.947 1.00 95.50 156 LEU A CA 1
ATOM 1254 C C . LEU A 1 156 ? 2.074 -6.840 0.680 1.00 95.50 156 LEU A C 1
ATOM 1256 O O . LEU A 1 156 ? 1.105 -7.568 0.438 1.00 95.50 156 LEU A O 1
ATOM 1260 N N . LEU A 1 157 ? 3.132 -6.745 -0.120 1.00 97.38 157 LEU A N 1
ATOM 1261 C CA . LEU A 1 157 ? 3.278 -7.443 -1.393 1.00 97.38 157 LEU A CA 1
ATOM 1262 C C . LEU A 1 157 ? 4.611 -8.181 -1.439 1.00 97.38 157 LEU A C 1
ATOM 1264 O O . LEU A 1 157 ? 5.629 -7.659 -0.997 1.00 97.38 157 LEU A O 1
ATOM 1268 N N . ARG A 1 158 ? 4.628 -9.357 -2.054 1.00 97.12 158 ARG A N 1
ATOM 1269 C CA . ARG A 1 158 ? 5.853 -10.056 -2.441 1.00 97.12 158 ARG A CA 1
ATOM 1270 C C . ARG A 1 158 ? 6.082 -9.872 -3.934 1.00 97.12 158 ARG A C 1
ATOM 1272 O O . ARG A 1 158 ? 5.148 -10.072 -4.702 1.00 97.12 158 ARG A O 1
ATOM 1279 N N . LEU A 1 159 ? 7.313 -9.566 -4.334 1.00 96.62 159 LEU A N 1
ATOM 1280 C CA . LEU A 1 159 ? 7.744 -9.499 -5.729 1.00 96.62 159 LEU A CA 1
ATOM 1281 C C . LEU A 1 159 ? 8.707 -10.653 -6.040 1.00 96.62 159 LEU A C 1
ATOM 1283 O O . LEU A 1 159 ? 9.742 -10.811 -5.391 1.00 96.62 159 LEU A O 1
ATOM 1287 N N . SER A 1 160 ? 8.362 -11.473 -7.032 1.00 94.88 160 SER A N 1
ATOM 1288 C CA . SER A 1 160 ? 9.185 -12.584 -7.530 1.00 94.88 160 SER A CA 1
ATOM 1289 C C . SER A 1 160 ? 9.303 -12.509 -9.052 1.00 94.88 160 SER A C 1
ATOM 1291 O O . SER A 1 160 ? 8.373 -12.873 -9.770 1.00 94.88 160 SER A O 1
ATOM 1293 N N . GLY A 1 161 ? 10.445 -12.027 -9.552 1.00 94.00 161 GLY A N 1
ATOM 1294 C CA . GLY A 1 161 ? 10.566 -11.637 -10.960 1.00 94.00 161 GLY A CA 1
ATOM 1295 C C . GLY A 1 161 ? 9.647 -10.448 -11.241 1.00 94.00 161 GLY A C 1
ATOM 1296 O O . GLY A 1 161 ? 9.766 -9.428 -10.576 1.00 94.00 161 GLY A O 1
ATOM 1297 N N . GLU A 1 162 ? 8.699 -10.615 -12.161 1.00 95.25 162 GLU A N 1
ATOM 1298 C CA . GLU A 1 162 ? 7.669 -9.615 -12.501 1.00 95.25 162 GLU A CA 1
ATOM 1299 C C . GLU A 1 162 ? 6.308 -9.918 -11.842 1.00 95.25 162 GLU A C 1
ATOM 1301 O O . GLU A 1 162 ? 5.298 -9.279 -12.132 1.00 95.25 162 GLU A O 1
ATOM 1306 N N . HIS A 1 163 ? 6.244 -10.937 -10.979 1.00 97.06 163 HIS A N 1
ATOM 1307 C CA . HIS A 1 163 ? 4.997 -11.401 -10.380 1.00 97.06 163 HIS A CA 1
ATOM 1308 C C . HIS A 1 163 ? 4.810 -10.876 -8.955 1.00 97.06 163 HIS A C 1
ATOM 1310 O O . HIS A 1 163 ? 5.691 -11.043 -8.107 1.00 97.06 163 HIS A O 1
ATOM 1316 N N . TYR A 1 164 ? 3.634 -10.301 -8.690 1.00 97.88 164 TYR A N 1
ATOM 1317 C CA . TYR A 1 164 ? 3.240 -9.797 -7.377 1.00 97.88 164 TYR A CA 1
ATOM 1318 C C . TYR A 1 164 ? 2.235 -10.723 -6.688 1.00 97.88 164 TYR A C 1
ATOM 1320 O O . TYR A 1 164 ? 1.189 -11.048 -7.249 1.00 97.88 164 TYR A O 1
ATOM 1328 N N . GLU A 1 165 ? 2.498 -11.057 -5.427 1.00 97.56 165 GLU A N 1
ATOM 1329 C CA . GLU A 1 165 ? 1.585 -11.811 -4.562 1.00 97.56 165 GLU A CA 1
ATOM 1330 C C . GLU A 1 165 ? 1.208 -10.981 -3.332 1.00 97.56 165 GLU A C 1
ATOM 1332 O O . GLU A 1 165 ? 2.036 -10.260 -2.773 1.00 97.56 165 GLU A O 1
ATOM 1337 N N . ALA A 1 166 ? -0.038 -11.102 -2.873 1.00 96.94 166 ALA A N 1
ATOM 1338 C CA . ALA A 1 166 ? -0.456 -10.473 -1.626 1.00 96.94 166 ALA A CA 1
ATOM 1339 C C . ALA A 1 166 ? 0.136 -11.215 -0.423 1.00 96.94 166 ALA A C 1
ATOM 1341 O O . ALA A 1 166 ? 0.109 -12.448 -0.363 1.00 96.94 166 ALA A O 1
ATOM 1342 N N . MET A 1 167 ? 0.628 -10.460 0.558 1.00 95.44 167 MET A N 1
ATOM 1343 C CA . MET A 1 167 ? 1.107 -10.985 1.832 1.00 95.44 167 MET A CA 1
ATOM 1344 C C . MET A 1 167 ? 0.131 -10.612 2.942 1.00 95.44 167 MET A C 1
ATOM 1346 O O . MET A 1 167 ? -0.135 -9.440 3.194 1.00 95.44 167 MET A O 1
ATOM 1350 N N . ILE A 1 168 ? -0.383 -11.612 3.649 1.00 91.94 168 ILE A N 1
ATOM 1351 C CA . ILE A 1 168 ? -1.270 -11.418 4.795 1.00 91.94 168 ILE A CA 1
ATOM 1352 C C . ILE A 1 168 ? -0.530 -11.866 6.051 1.00 91.94 168 ILE A C 1
ATOM 1354 O O . ILE A 1 168 ? -0.053 -13.002 6.081 1.00 91.94 168 ILE A O 1
ATOM 1358 N N . PRO A 1 169 ? -0.427 -11.036 7.103 1.00 91.06 169 PRO A N 1
ATOM 1359 C CA . PRO A 1 169 ? 0.170 -11.467 8.359 1.00 91.06 169 PRO A CA 1
ATOM 1360 C C . PRO A 1 169 ? -0.500 -12.748 8.861 1.00 91.06 169 PRO A C 1
ATOM 1362 O O . PRO A 1 169 ? -1.731 -12.828 8.939 1.00 91.06 169 PRO A O 1
ATOM 1365 N N . LYS A 1 170 ? 0.305 -13.746 9.234 1.00 88.62 170 LYS A N 1
ATOM 1366 C CA . LYS A 1 170 ? -0.144 -14.852 10.076 1.00 88.62 170 LYS A CA 1
ATOM 1367 C C . LYS A 1 170 ? -0.379 -14.258 11.446 1.00 88.62 170 LYS A C 1
ATOM 1369 O O . LYS A 1 170 ? 0.498 -14.230 12.303 1.00 88.62 170 LYS A O 1
ATOM 1374 N N . LEU A 1 171 ? -1.564 -13.701 11.617 1.00 79.69 171 LEU A N 1
ATOM 1375 C CA . LEU A 1 171 ? -2.060 -13.383 12.932 1.00 79.69 171 LEU A CA 1
ATOM 1376 C C . LEU A 1 171 ? -1.988 -14.681 13.733 1.00 79.69 171 LEU A C 1
ATOM 1378 O O . LEU A 1 171 ? -2.549 -15.697 13.306 1.00 79.69 171 LEU A O 1
ATOM 1382 N N . ASP A 1 172 ? -1.256 -14.664 14.851 1.00 54.12 172 ASP A N 1
ATOM 1383 C CA . ASP A 1 172 ? -1.316 -15.758 15.811 1.00 54.12 172 ASP A CA 1
ATOM 1384 C C . ASP A 1 172 ? -2.794 -16.097 16.002 1.00 54.12 172 ASP A C 1
ATOM 1386 O O . ASP A 1 172 ? -3.629 -15.198 16.107 1.00 54.12 172 ASP A O 1
ATOM 1390 N N . SER A 1 173 ? -3.125 -17.389 15.975 1.00 44.12 173 SER A N 1
ATOM 1391 C CA . SER A 1 173 ? -4.492 -17.953 15.996 1.00 44.12 173 SER A CA 1
ATOM 1392 C C . SER A 1 173 ? -5.448 -17.423 17.090 1.00 44.12 173 SER A C 1
ATOM 1394 O O . SER A 1 173 ? -6.599 -17.840 17.172 1.00 44.12 173 SER A O 1
ATOM 1396 N N . THR A 1 174 ? -4.996 -16.485 17.915 1.00 42.66 174 THR A N 1
ATOM 1397 C CA . THR A 1 174 ? -5.762 -15.626 18.814 1.00 42.66 174 THR A CA 1
ATOM 1398 C C . THR A 1 174 ? -6.364 -14.371 18.160 1.00 42.66 174 THR A C 1
ATOM 1400 O O . THR A 1 174 ? -7.104 -13.674 18.849 1.00 42.66 174 THR A O 1
ATOM 1403 N N . SER A 1 175 ? -6.120 -14.054 16.881 1.00 43.81 175 SER A N 1
ATOM 1404 C CA . SER A 1 175 ? -6.722 -12.893 16.194 1.00 43.81 175 SER A CA 1
ATOM 1405 C C . SER A 1 175 ? -7.497 -13.309 14.934 1.00 43.81 175 SER A C 1
ATOM 1407 O O . SER A 1 175 ? -6.957 -13.523 13.850 1.00 43.81 175 SER A O 1
ATOM 1409 N N . ALA A 1 176 ? -8.812 -13.456 15.103 1.00 41.34 176 ALA A N 1
ATOM 1410 C CA . ALA A 1 176 ? -9.785 -13.923 14.114 1.00 41.34 176 ALA A CA 1
ATOM 1411 C C . ALA A 1 176 ? -10.169 -12.859 13.056 1.00 41.34 176 ALA A C 1
ATOM 1413 O O . ALA A 1 176 ? -11.349 -12.664 12.771 1.00 41.34 176 ALA A O 1
ATOM 1414 N N . TYR A 1 177 ? -9.199 -12.142 12.480 1.00 47.84 177 TYR A N 1
ATOM 1415 C CA . TYR A 1 177 ? -9.481 -10.937 11.681 1.00 47.84 177 TYR A CA 1
ATOM 1416 C C . TYR A 1 177 ? -9.879 -11.204 10.218 1.00 47.84 177 TYR A C 1
ATOM 1418 O O . TYR A 1 177 ? -10.570 -10.399 9.602 1.00 47.84 177 TYR A O 1
ATOM 1426 N N . TYR A 1 178 ? -9.508 -12.358 9.656 1.00 45.97 178 TYR A N 1
ATOM 1427 C CA . TYR A 1 178 ? -9.826 -12.712 8.269 1.00 45.97 178 TYR A CA 1
ATOM 1428 C C . TYR A 1 178 ? -10.723 -13.947 8.213 1.00 45.97 178 TYR A C 1
ATOM 1430 O O . TYR A 1 178 ? -10.303 -15.047 7.851 1.00 45.97 178 TYR A O 1
ATOM 1438 N N . GLY A 1 179 ? -11.996 -13.759 8.564 1.00 39.25 179 GLY A N 1
ATOM 1439 C CA . GLY A 1 179 ? -13.057 -14.707 8.236 1.00 39.25 179 GLY A CA 1
ATOM 1440 C C . GLY A 1 179 ? -13.217 -14.800 6.719 1.00 39.25 179 GLY A C 1
ATOM 1441 O O . GLY A 1 179 ? -14.054 -14.124 6.127 1.00 39.25 179 GLY A O 1
ATOM 1442 N N . THR A 1 180 ? -12.394 -15.619 6.067 1.00 44.44 180 THR A N 1
ATOM 1443 C CA . THR A 1 180 ? -12.505 -15.891 4.637 1.00 44.44 180 THR A CA 1
ATOM 1444 C C . THR A 1 180 ? -13.819 -16.616 4.368 1.00 44.44 180 THR A C 1
ATOM 1446 O O . THR A 1 180 ? -13.981 -17.819 4.578 1.00 44.44 180 THR A O 1
ATOM 1449 N N . ARG A 1 181 ? -14.786 -15.871 3.831 1.00 40.56 181 ARG A N 1
ATOM 1450 C CA . ARG A 1 181 ? -15.848 -16.443 3.009 1.00 40.56 181 ARG A CA 1
ATOM 1451 C C . ARG A 1 181 ? -15.135 -17.075 1.812 1.00 40.56 181 ARG A C 1
ATOM 1453 O O . ARG A 1 181 ? -14.688 -16.355 0.927 1.00 40.56 181 ARG A O 1
ATOM 1460 N N . LYS A 1 182 ? -14.953 -18.402 1.820 1.00 37.53 182 LYS A N 1
ATOM 1461 C CA . LYS A 1 182 ? -14.404 -19.154 0.679 1.00 37.53 182 LYS A CA 1
ATOM 1462 C C . LYS A 1 182 ? -15.166 -18.745 -0.582 1.00 37.53 182 LYS A C 1
ATOM 1464 O O . LYS A 1 182 ? -16.312 -19.163 -0.761 1.00 37.53 182 LYS A O 1
ATOM 1469 N N . SER A 1 183 ? -14.553 -17.938 -1.444 1.00 37.09 183 SER A N 1
ATOM 1470 C CA . SER A 1 183 ? -15.049 -17.756 -2.799 1.00 37.09 183 SER A CA 1
ATOM 1471 C C . SER A 1 183 ? -14.909 -19.113 -3.483 1.00 37.09 183 SER A C 1
ATOM 1473 O O . SER A 1 183 ? -13.824 -19.682 -3.603 1.00 37.09 183 SER A O 1
ATOM 1475 N N . ARG A 1 184 ? -16.044 -19.714 -3.845 1.00 32.03 184 ARG A N 1
ATOM 1476 C CA . ARG A 1 184 ? -16.044 -20.869 -4.738 1.00 32.03 184 ARG A CA 1
ATOM 1477 C C . ARG A 1 184 ? -15.620 -20.354 -6.105 1.00 32.03 184 ARG A C 1
ATOM 1479 O O . ARG A 1 184 ? -16.451 -19.850 -6.849 1.00 32.03 184 ARG A O 1
ATOM 1486 N N . ILE A 1 185 ? -14.335 -20.474 -6.409 1.00 38.97 185 ILE A N 1
ATOM 1487 C CA . ILE A 1 185 ? -13.851 -20.448 -7.786 1.00 38.97 185 ILE A CA 1
ATOM 1488 C C . ILE A 1 185 ? -14.540 -21.628 -8.494 1.00 38.97 185 ILE A C 1
ATOM 1490 O O . ILE A 1 185 ? -14.394 -22.765 -8.026 1.00 38.97 185 ILE A O 1
ATOM 1494 N N . PRO A 1 186 ? -15.340 -21.406 -9.553 1.00 33.34 186 PRO A N 1
ATOM 1495 C CA . PRO A 1 186 ? -15.938 -22.497 -10.306 1.00 33.34 186 PRO A CA 1
ATOM 1496 C C . PRO A 1 186 ? -14.814 -23.300 -10.960 1.00 33.34 186 PRO A C 1
ATOM 1498 O O . PRO A 1 186 ? -14.064 -22.782 -11.783 1.00 33.34 186 PRO A O 1
ATOM 1501 N N . SER A 1 187 ? -14.660 -24.562 -10.566 1.00 38.72 187 SER A N 1
ATOM 1502 C CA . SER A 1 187 ? -13.776 -25.489 -11.271 1.00 38.72 187 SER A CA 1
ATOM 1503 C C . SER A 1 187 ? -14.328 -25.740 -12.682 1.00 38.72 187 SER A C 1
ATOM 1505 O O . SER A 1 187 ? -15.551 -25.836 -12.829 1.00 38.72 187 SER A O 1
ATOM 1507 N N . PRO A 1 188 ? -13.475 -25.883 -13.710 1.00 40.09 188 PRO A N 1
ATOM 1508 C CA . PRO A 1 188 ? -13.935 -26.193 -15.056 1.00 40.09 188 PRO A CA 1
ATOM 1509 C C . PRO A 1 188 ? -14.642 -27.556 -15.080 1.00 40.09 188 PRO A C 1
ATOM 1511 O O . PRO A 1 188 ? -14.233 -28.521 -14.430 1.00 40.09 188 PRO A O 1
ATOM 1514 N N . SER 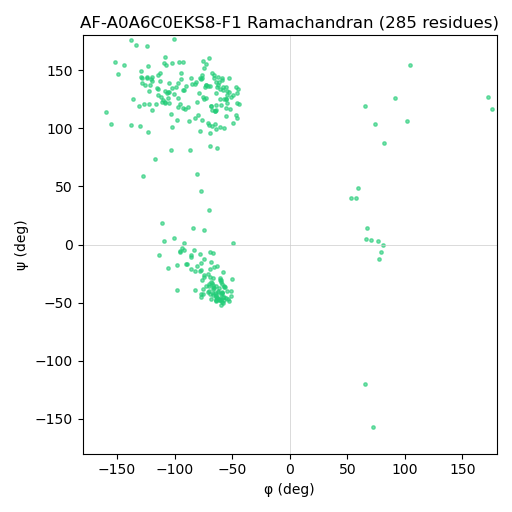A 1 189 ? -15.757 -27.579 -15.804 1.00 41.34 189 SER A N 1
ATOM 1515 C CA . SER A 1 189 ? -16.696 -28.683 -15.994 1.00 41.34 189 SER A CA 1
ATOM 1516 C C . SER A 1 189 ? -16.013 -30.019 -16.287 1.00 41.34 189 SER A C 1
ATOM 1518 O O . SER A 1 189 ? -15.308 -30.164 -17.284 1.00 41.34 189 SER A O 1
ATOM 1520 N N . LYS A 1 190 ? -16.290 -31.018 -15.437 1.00 42.62 190 LYS A N 1
ATOM 1521 C CA . LYS A 1 190 ? -15.972 -32.423 -15.705 1.00 42.62 190 LYS A CA 1
ATOM 1522 C C . LYS A 1 190 ? -16.767 -32.911 -16.913 1.00 42.62 190 LYS A C 1
ATOM 1524 O O . LYS A 1 190 ? -17.994 -32.930 -16.906 1.00 42.62 190 LYS A O 1
ATOM 1529 N N . GLU A 1 191 ? -16.002 -33.333 -17.902 1.00 39.31 191 GLU A N 1
ATOM 1530 C CA . GLU A 1 191 ? -16.367 -34.101 -19.080 1.00 39.31 191 GLU A CA 1
ATOM 1531 C C . GLU A 1 191 ? -17.275 -35.297 -18.731 1.00 39.31 191 GLU A C 1
ATOM 1533 O O . GLU A 1 191 ? -17.006 -36.073 -17.805 1.00 39.31 191 GLU A O 1
ATOM 1538 N N . MET A 1 192 ? -18.385 -35.418 -19.464 1.00 38.66 192 MET A N 1
ATOM 1539 C CA . MET A 1 192 ? -19.374 -36.484 -19.320 1.00 38.66 192 MET A CA 1
ATOM 1540 C C . MET A 1 192 ? -18.767 -37.817 -19.767 1.00 38.66 192 MET A C 1
ATOM 1542 O O . MET A 1 192 ? -18.427 -37.989 -20.935 1.00 38.66 192 MET A O 1
ATOM 1546 N N . AR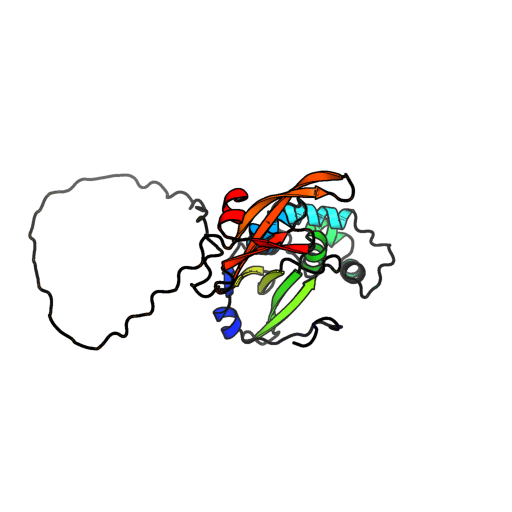G A 1 193 ? -18.684 -38.794 -18.858 1.00 48.59 193 ARG A N 1
ATOM 1547 C CA . ARG A 1 193 ? -18.499 -40.204 -19.232 1.00 48.59 193 ARG A CA 1
ATOM 1548 C C . ARG A 1 193 ? -19.855 -40.914 -19.323 1.00 48.59 193 ARG A C 1
ATOM 1550 O O . ARG A 1 193 ? -20.726 -40.639 -18.494 1.00 48.59 193 ARG A O 1
ATOM 1557 N N . PRO A 1 194 ? -20.037 -41.827 -20.294 1.00 49.28 194 PRO A N 1
ATOM 1558 C CA . PRO A 1 194 ? -21.292 -42.543 -20.493 1.00 49.28 194 PRO A CA 1
ATOM 1559 C C . PRO A 1 194 ? -21.504 -43.641 -19.432 1.00 49.28 194 PRO A C 1
ATOM 1561 O O . PRO A 1 194 ? -20.533 -44.109 -18.829 1.00 49.28 194 PRO A O 1
ATOM 1564 N N . PRO A 1 195 ? -22.760 -44.069 -19.189 1.00 48.12 195 PRO A N 1
ATOM 1565 C CA . PRO A 1 195 ? -23.078 -45.014 -18.128 1.00 48.12 195 PRO A CA 1
ATOM 1566 C C . PRO A 1 195 ? -23.092 -46.479 -18.591 1.00 48.12 195 PRO A C 1
ATOM 1568 O O . PRO A 1 195 ? -23.459 -46.775 -19.728 1.00 48.12 195 PRO A O 1
ATOM 1571 N N . SER A 1 196 ? -22.905 -47.363 -17.595 1.00 39.59 196 SER A N 1
ATOM 1572 C CA . SER A 1 196 ? -23.386 -48.765 -17.474 1.00 39.59 196 SER A CA 1
ATOM 1573 C C . SER A 1 196 ? -22.330 -49.870 -17.699 1.00 39.59 196 SER A C 1
ATOM 1575 O O . SER A 1 196 ? -21.375 -49.621 -18.428 1.00 39.59 196 SER A O 1
ATOM 1577 N N . PRO A 1 197 ? -22.488 -51.101 -17.135 1.00 50.16 197 PRO A N 1
ATOM 1578 C CA . PRO A 1 197 ? -23.695 -51.676 -16.522 1.00 50.16 197 PRO A CA 1
ATOM 1579 C C . PRO A 1 197 ? -23.532 -52.373 -15.149 1.00 50.16 197 PRO A C 1
ATOM 1581 O O . PRO A 1 197 ? -22.449 -52.592 -14.617 1.00 50.16 197 PRO A O 1
ATOM 1584 N N . LYS A 1 198 ? -24.706 -52.705 -14.595 1.00 48.09 198 LYS A N 1
ATOM 1585 C CA . LYS A 1 198 ? -25.004 -53.396 -13.333 1.00 48.09 198 LYS A CA 1
ATOM 1586 C C . LYS A 1 198 ? -24.359 -54.791 -13.234 1.00 48.09 198 LYS A C 1
ATOM 1588 O O . LYS A 1 198 ? -24.526 -55.606 -14.134 1.00 48.09 198 LYS A O 1
ATOM 1593 N N . GLY A 1 199 ? -23.779 -55.094 -12.073 1.00 34.34 199 GLY A N 1
ATOM 1594 C CA . GLY A 1 199 ? -23.448 -56.447 -11.602 1.00 34.34 199 GLY A CA 1
ATOM 1595 C C . GLY A 1 199 ? -23.394 -56.436 -10.071 1.00 34.34 199 GLY A C 1
ATOM 1596 O O . GLY A 1 199 ? -22.602 -55.707 -9.494 1.00 34.34 199 GLY A O 1
ATOM 1597 N N . SER A 1 200 ? -24.426 -56.965 -9.416 1.00 36.28 200 SER A N 1
ATOM 1598 C CA . SER A 1 200 ? -24.448 -58.263 -8.719 1.00 36.28 200 SER A CA 1
ATOM 1599 C C . SER A 1 200 ? -24.058 -58.207 -7.235 1.00 36.28 200 SER A C 1
ATOM 1601 O O . SER A 1 200 ? -23.011 -57.708 -6.839 1.00 36.28 200 SER A O 1
ATOM 1603 N N . LEU A 1 201 ? -24.972 -58.761 -6.439 1.00 42.75 201 LEU A N 1
ATOM 1604 C CA . LEU A 1 201 ? -24.952 -58.994 -4.999 1.00 42.75 201 LEU A CA 1
ATOM 1605 C C . LEU A 1 201 ? -23.780 -59.872 -4.540 1.00 42.75 201 LEU A C 1
ATOM 1607 O O . LEU A 1 201 ? -23.523 -60.888 -5.173 1.00 42.75 201 LEU A O 1
ATOM 1611 N N . HIS A 1 202 ? -23.207 -59.537 -3.378 1.00 40.22 202 HIS A N 1
ATOM 1612 C CA . HIS A 1 202 ? -22.734 -60.391 -2.260 1.00 40.22 202 HIS A CA 1
ATOM 1613 C C . HIS A 1 202 ? -22.061 -59.410 -1.268 1.00 40.22 202 HIS A C 1
ATOM 1615 O O . HIS A 1 202 ? -21.179 -58.660 -1.653 1.00 40.22 202 HIS A O 1
ATOM 1621 N N . GLY A 1 203 ? -22.487 -59.189 -0.023 1.00 36.94 203 GLY A N 1
ATOM 1622 C CA . GLY A 1 203 ? -22.794 -60.167 1.008 1.00 36.94 203 GLY A CA 1
ATOM 1623 C C . GLY A 1 203 ? -21.498 -60.602 1.693 1.00 36.94 203 GLY A C 1
ATOM 1624 O O . GLY A 1 203 ? -20.918 -61.575 1.238 1.00 36.94 203 GLY A O 1
ATOM 1625 N N . THR A 1 204 ? -21.034 -59.900 2.745 1.00 41.19 204 THR A N 1
ATOM 1626 C CA . THR A 1 204 ? -20.500 -60.498 3.998 1.00 41.19 204 THR A CA 1
ATOM 1627 C C . THR A 1 204 ? -19.856 -59.493 4.978 1.00 41.19 204 THR A C 1
ATOM 1629 O O . THR A 1 204 ? -18.918 -58.773 4.672 1.00 41.19 204 THR A O 1
ATOM 1632 N N . ARG A 1 205 ? -20.364 -59.570 6.217 1.00 39.00 205 ARG A N 1
ATOM 1633 C CA . ARG A 1 205 ? -19.626 -59.798 7.477 1.00 39.00 205 ARG A CA 1
ATOM 1634 C C . ARG A 1 205 ? -18.766 -58.676 8.094 1.00 39.00 205 ARG A C 1
ATOM 1636 O O . ARG A 1 205 ? -17.604 -58.469 7.777 1.00 39.00 205 ARG A O 1
ATOM 1643 N N . LYS A 1 206 ? -19.354 -58.101 9.154 1.00 44.00 206 LYS A N 1
ATOM 1644 C CA . LYS A 1 206 ? -18.706 -57.445 10.302 1.00 44.00 206 LYS A CA 1
ATOM 1645 C C . LYS A 1 206 ? -17.554 -58.279 10.883 1.00 44.00 206 LYS A C 1
ATOM 1647 O O . LYS A 1 206 ? -17.768 -59.436 11.247 1.00 44.00 206 LYS A O 1
ATOM 1652 N N . THR A 1 207 ? -16.435 -57.622 11.169 1.00 36.66 207 THR A N 1
ATOM 1653 C CA . THR A 1 207 ? -15.474 -58.030 12.202 1.00 36.66 207 THR A CA 1
ATOM 1654 C C . THR A 1 207 ? -15.145 -56.831 13.093 1.00 36.66 207 THR A C 1
ATOM 1656 O O . THR A 1 207 ? -14.697 -55.782 12.642 1.00 36.66 207 THR A O 1
ATOM 1659 N N . ARG A 1 208 ? -15.463 -56.993 14.383 1.00 42.22 208 ARG A N 1
ATOM 1660 C CA . ARG A 1 208 ? -15.007 -56.161 15.502 1.00 42.22 208 ARG A CA 1
ATOM 1661 C C . ARG A 1 208 ? -13.611 -56.633 15.887 1.00 42.22 208 ARG A C 1
ATOM 1663 O O . ARG A 1 208 ? -13.418 -57.837 16.029 1.00 42.22 208 ARG A O 1
ATOM 1670 N N . THR A 1 209 ? -12.726 -55.700 16.200 1.00 42.41 209 THR A N 1
ATOM 1671 C CA . THR A 1 209 ? -11.508 -55.947 16.986 1.00 42.41 209 THR A CA 1
ATOM 1672 C C . THR A 1 209 ? -11.117 -54.664 17.734 1.00 42.41 209 THR A C 1
ATOM 1674 O O . THR A 1 209 ? -11.638 -53.593 17.413 1.00 42.41 209 THR A O 1
ATOM 1677 N N . PRO A 1 210 ? -10.350 -54.771 18.834 1.00 40.09 210 PRO A N 1
ATOM 1678 C CA . PRO A 1 210 ? -10.676 -54.113 20.092 1.00 40.09 210 PRO A CA 1
ATOM 1679 C C . PRO A 1 210 ? -9.750 -52.940 20.422 1.00 40.09 210 PRO A C 1
ATOM 1681 O O . PRO A 1 210 ? -8.623 -52.840 19.946 1.00 40.09 210 PRO A O 1
ATOM 1684 N N . SER A 1 211 ? -10.231 -52.084 21.321 1.00 42.53 211 SER A N 1
ATOM 1685 C CA . SER A 1 211 ? -9.446 -51.059 22.005 1.00 42.53 211 SER A CA 1
ATOM 1686 C C . SER A 1 211 ? -8.311 -51.662 22.845 1.00 42.53 211 SER A C 1
ATOM 1688 O O . SER A 1 211 ? -8.568 -52.603 23.602 1.00 42.53 211 SER A O 1
ATOM 1690 N N . PRO A 1 212 ? -7.113 -51.054 22.855 1.00 44.19 212 PRO A N 1
ATOM 1691 C CA . PRO A 1 212 ? -6.159 -51.211 23.942 1.00 44.19 212 PRO A CA 1
ATOM 1692 C C . PRO A 1 212 ? -6.339 -50.103 24.985 1.00 44.19 212 PRO A C 1
ATOM 1694 O O . PRO A 1 212 ? -6.434 -48.916 24.670 1.00 44.19 212 PRO A O 1
ATOM 1697 N N . LYS A 1 213 ? -6.377 -50.525 26.250 1.00 36.94 213 LYS A N 1
ATOM 1698 C CA . LYS A 1 213 ? -6.274 -49.681 27.439 1.00 36.94 213 LYS A CA 1
ATOM 1699 C C . LYS A 1 213 ? -4.818 -49.261 27.660 1.00 36.94 213 LYS A C 1
ATOM 1701 O O . LYS A 1 213 ? -3.930 -50.100 27.581 1.00 36.94 213 LYS A O 1
ATOM 1706 N N . GLY A 1 214 ? -4.647 -48.021 28.115 1.00 31.44 214 GLY A N 1
ATOM 1707 C CA . GLY A 1 214 ? -3.614 -47.655 29.084 1.00 31.44 214 GLY A CA 1
ATOM 1708 C C . GLY A 1 214 ? -2.375 -46.967 28.520 1.00 31.44 214 GLY A C 1
ATOM 1709 O O . GLY A 1 214 ? -1.487 -47.616 27.990 1.00 31.44 214 GLY A O 1
ATOM 1710 N N . SER A 1 215 ? -2.266 -45.661 28.765 1.00 31.23 215 SER A N 1
ATOM 1711 C CA . SER A 1 215 ? -0.999 -45.060 29.188 1.00 31.23 215 SER A CA 1
ATOM 1712 C C . SER A 1 215 ? -1.269 -43.715 29.862 1.00 31.23 215 SER A C 1
ATOM 1714 O O . SER A 1 215 ? -1.788 -42.777 29.260 1.00 31.23 215 SER A O 1
ATOM 1716 N N . PHE A 1 216 ? -0.968 -43.679 31.157 1.00 38.97 216 PHE A N 1
ATOM 1717 C CA . PHE A 1 216 ? -0.942 -42.507 32.016 1.00 38.97 216 PHE A CA 1
ATOM 1718 C C . PHE A 1 216 ? 0.334 -41.716 31.699 1.00 38.97 216 PHE A C 1
ATOM 1720 O O . PHE A 1 216 ? 1.419 -42.112 32.108 1.00 38.97 216 PHE A O 1
ATOM 1727 N N . TYR A 1 217 ? 0.202 -40.576 31.026 1.00 31.59 217 TYR A N 1
ATOM 1728 C CA . TYR A 1 217 ? 1.164 -39.480 31.131 1.00 31.59 217 TYR A CA 1
ATOM 1729 C C . TYR A 1 217 ? 0.379 -38.181 31.258 1.00 31.59 217 TYR A C 1
ATOM 1731 O O . TYR A 1 217 ? -0.517 -37.899 30.465 1.00 31.59 217 TYR A O 1
ATOM 1739 N N . GLY A 1 218 ? 0.678 -37.426 32.316 1.00 38.94 218 GLY A N 1
ATOM 1740 C CA . GLY A 1 218 ? -0.013 -36.198 32.676 1.00 38.94 218 GLY A CA 1
ATOM 1741 C C . GLY A 1 218 ? 0.020 -35.176 31.547 1.00 38.94 218 GLY A C 1
ATOM 1742 O O . GLY A 1 218 ? 0.992 -34.444 31.375 1.00 38.94 218 GLY A O 1
ATOM 1743 N N . THR A 1 219 ? -1.080 -35.077 30.808 1.00 32.91 219 THR A N 1
ATOM 1744 C CA . THR A 1 219 ? -1.343 -33.944 29.934 1.00 32.91 219 THR A CA 1
ATOM 1745 C C . THR A 1 219 ? -1.657 -32.751 30.823 1.00 32.91 219 THR A C 1
ATOM 1747 O O . THR A 1 219 ? -2.747 -32.653 31.395 1.00 32.91 219 THR A O 1
ATOM 1750 N N . ARG A 1 220 ? -0.696 -31.827 30.947 1.00 34.59 220 ARG A N 1
ATOM 1751 C CA . ARG A 1 220 ? -0.990 -30.437 31.313 1.00 34.59 220 ARG A CA 1
ATOM 1752 C C . ARG A 1 220 ? -2.200 -30.024 30.481 1.00 34.59 220 ARG A C 1
ATOM 1754 O O . ARG A 1 220 ? -2.133 -30.117 29.257 1.00 34.59 220 ARG A O 1
ATOM 1761 N N . LYS A 1 221 ? -3.300 -29.625 31.133 1.00 33.19 221 LYS A N 1
ATOM 1762 C CA . LYS A 1 221 ? -4.436 -28.987 30.458 1.00 33.19 221 LYS A CA 1
ATOM 1763 C C . LYS A 1 221 ? -3.853 -27.937 29.519 1.00 33.19 221 LYS A C 1
ATOM 1765 O O . LYS A 1 221 ? -3.303 -26.941 29.991 1.00 33.19 221 LYS A O 1
ATOM 1770 N N . ALA A 1 222 ? -3.929 -28.196 28.215 1.00 34.03 222 ALA A N 1
ATOM 1771 C CA . ALA A 1 222 ? -3.713 -27.176 27.215 1.00 34.03 222 ALA A CA 1
ATOM 1772 C C . ALA A 1 222 ? -4.640 -26.030 27.614 1.00 34.03 222 ALA A C 1
ATOM 1774 O O . ALA A 1 222 ? -5.850 -26.231 27.748 1.00 34.03 222 ALA A O 1
ATOM 1775 N N . ARG A 1 223 ? -4.055 -24.873 27.939 1.00 34.00 223 ARG A N 1
ATOM 1776 C CA . ARG A 1 223 ? -4.825 -23.654 28.149 1.00 34.00 223 ARG A CA 1
ATOM 1777 C C . ARG A 1 223 ? -5.634 -23.470 26.876 1.00 34.00 223 ARG A C 1
ATOM 1779 O O . ARG A 1 223 ? -5.060 -23.247 25.815 1.00 34.00 223 ARG A O 1
ATOM 1786 N N . THR A 1 224 ? -6.943 -23.643 26.987 1.00 34.91 224 THR A N 1
ATOM 1787 C CA . THR A 1 224 ? -7.885 -23.274 25.942 1.00 34.91 224 THR A CA 1
ATOM 1788 C C . THR A 1 224 ? -7.543 -21.841 25.530 1.00 34.91 224 THR A C 1
ATOM 1790 O O . THR A 1 224 ? -7.376 -21.003 26.424 1.00 34.91 224 THR A O 1
ATOM 1793 N N . PRO A 1 225 ? -7.360 -21.552 24.231 1.00 36.44 225 PRO A N 1
ATOM 1794 C CA . PRO A 1 225 ? -7.105 -20.192 23.788 1.00 36.44 225 PRO A CA 1
ATOM 1795 C C . PRO A 1 225 ? -8.232 -19.302 24.311 1.00 36.44 225 PRO A C 1
ATOM 1797 O O . PRO A 1 225 ? -9.413 -19.634 24.186 1.00 36.44 225 PRO A O 1
ATOM 1800 N N . SER A 1 226 ? -7.848 -18.209 24.971 1.00 46.69 226 SER A N 1
ATOM 1801 C CA . SER A 1 226 ? -8.775 -17.146 25.345 1.00 46.69 226 SER A CA 1
ATOM 1802 C C . SER A 1 226 ? -9.551 -16.744 24.090 1.00 46.69 226 SER A C 1
ATOM 1804 O O . SER A 1 226 ? -8.902 -16.441 23.088 1.00 46.69 226 SER A O 1
ATOM 1806 N N . PRO A 1 227 ? -10.893 -16.736 24.108 1.00 50.53 227 PRO A N 1
ATOM 1807 C CA . PRO A 1 227 ? -11.668 -16.272 22.969 1.00 50.53 227 PRO A CA 1
ATOM 1808 C C . PRO A 1 227 ? -11.257 -14.836 22.638 1.00 50.53 227 PRO A C 1
ATOM 1810 O O . PRO A 1 227 ? -11.275 -13.973 23.518 1.00 50.53 227 PRO A O 1
ATOM 1813 N N . THR A 1 228 ? -10.863 -14.584 21.391 1.00 74.25 228 THR A N 1
ATOM 1814 C CA . THR A 1 228 ? -10.802 -13.229 20.837 1.00 74.25 228 THR A CA 1
ATOM 1815 C C . THR A 1 228 ? -12.181 -12.599 21.016 1.00 74.25 228 THR A C 1
ATOM 1817 O O . THR A 1 228 ? -13.189 -13.255 20.738 1.00 74.25 228 THR A O 1
ATOM 1820 N N . ASP A 1 229 ? -12.252 -11.369 21.524 1.00 85.62 229 ASP A N 1
ATOM 1821 C CA . ASP A 1 229 ? -13.539 -10.705 21.727 1.00 85.62 229 ASP A CA 1
ATOM 1822 C C . ASP A 1 229 ? -14.273 -10.566 20.374 1.00 85.62 229 ASP A C 1
ATOM 1824 O O . ASP A 1 229 ? -13.693 -10.027 19.427 1.00 85.62 229 ASP A O 1
ATOM 1828 N N . PRO A 1 230 ? -15.524 -11.052 20.249 1.00 91.19 230 PRO A N 1
ATOM 1829 C CA . PRO A 1 230 ? -16.242 -11.102 18.974 1.00 91.19 230 PRO A CA 1
ATOM 1830 C C . PRO A 1 230 ? -16.598 -9.72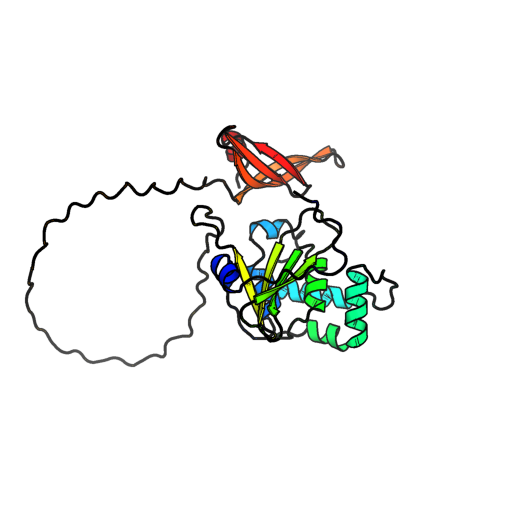4 18.394 1.00 91.19 230 PRO A C 1
ATOM 1832 O O . PRO A 1 230 ? -17.130 -9.656 17.286 1.00 91.19 230 PRO A O 1
ATOM 1835 N N . LEU A 1 231 ? -16.375 -8.635 19.136 1.00 91.75 231 LEU A N 1
ATOM 1836 C CA . LEU A 1 231 ? -16.641 -7.277 18.671 1.00 91.75 231 LEU A CA 1
ATOM 1837 C C . LEU A 1 231 ? -15.448 -6.632 17.954 1.00 91.75 231 LEU A C 1
ATOM 1839 O O . LEU A 1 231 ? -15.655 -5.658 17.233 1.00 91.75 231 LEU A O 1
ATOM 1843 N N . LEU A 1 232 ? -14.227 -7.157 18.100 1.00 89.44 232 LEU A N 1
ATOM 1844 C CA . LEU A 1 232 ? -13.055 -6.603 17.413 1.00 89.44 232 LEU A CA 1
ATOM 1845 C C . LEU A 1 232 ? -13.198 -6.721 15.888 1.00 89.44 232 LEU A C 1
ATOM 1847 O O . LEU A 1 232 ? -13.621 -7.750 15.365 1.00 89.44 232 LEU A O 1
ATOM 1851 N N . GLY A 1 233 ? -12.857 -5.648 15.175 1.00 78.44 233 GLY A N 1
ATOM 1852 C CA . GLY A 1 233 ? -12.989 -5.516 13.723 1.00 78.44 233 GLY A CA 1
ATOM 1853 C C . GLY A 1 233 ? -14.404 -5.196 13.230 1.00 78.44 233 GLY A C 1
ATOM 1854 O O . GLY A 1 233 ? -14.582 -4.928 12.042 1.00 78.44 233 GLY A O 1
ATOM 1855 N N . ARG A 1 234 ? -15.424 -5.193 14.103 1.00 91.56 234 ARG A N 1
ATOM 1856 C CA . ARG A 1 234 ? -16.770 -4.760 13.703 1.00 91.56 234 ARG A CA 1
ATOM 1857 C C . ARG A 1 234 ? -16.838 -3.243 13.555 1.00 91.56 234 ARG A C 1
ATOM 1859 O O . ARG A 1 234 ? -16.122 -2.495 14.221 1.00 91.56 234 ARG A O 1
ATOM 1866 N N . THR A 1 235 ? -17.740 -2.803 12.687 1.00 91.19 235 THR A N 1
ATOM 1867 C CA . THR A 1 235 ? -18.040 -1.392 12.465 1.00 91.19 235 THR A CA 1
ATOM 1868 C C . THR A 1 235 ? -19.220 -0.941 13.319 1.00 91.19 235 THR A C 1
ATOM 1870 O O . THR A 1 235 ? -20.150 -1.702 13.598 1.00 91.19 235 THR A O 1
ATOM 1873 N N . ILE A 1 236 ? -19.181 0.322 13.730 1.00 96.00 236 ILE A N 1
ATOM 1874 C CA . ILE A 1 236 ? -20.293 1.004 14.384 1.00 96.00 236 ILE A CA 1
ATOM 1875 C C . ILE A 1 236 ? -20.671 2.254 13.597 1.00 96.00 236 ILE A C 1
ATOM 1877 O O . ILE A 1 236 ? -19.827 2.849 12.933 1.00 96.00 236 ILE A O 1
ATOM 1881 N N . ARG A 1 237 ? -21.928 2.683 13.699 1.00 96.31 237 ARG A N 1
ATOM 1882 C CA . ARG A 1 237 ? -22.414 3.951 13.156 1.00 96.31 237 ARG A CA 1
ATOM 1883 C C . ARG A 1 237 ? -22.954 4.826 14.277 1.00 96.31 237 ARG A C 1
ATOM 1885 O O . ARG A 1 237 ? -23.972 4.498 14.887 1.00 96.31 237 ARG A O 1
ATOM 1892 N N . LYS A 1 238 ? -22.313 5.969 14.509 1.00 95.81 238 LYS A N 1
ATOM 1893 C CA . LYS A 1 238 ? -22.706 6.935 15.541 1.00 95.81 238 LYS A CA 1
ATOM 1894 C C . LYS A 1 238 ? -22.937 8.310 14.920 1.00 95.81 238 LYS A C 1
ATOM 1896 O O . LYS A 1 238 ? -22.272 8.687 13.966 1.00 95.81 238 LYS A O 1
ATOM 1901 N N . MET A 1 239 ? -23.928 9.037 15.429 1.00 95.06 239 MET A N 1
ATOM 1902 C CA . MET A 1 239 ? -24.247 10.383 14.950 1.00 95.06 239 MET A CA 1
ATOM 1903 C C . MET A 1 239 ? -23.419 11.410 15.724 1.00 95.06 239 MET A C 1
ATOM 1905 O O . MET A 1 239 ? -23.617 11.546 16.933 1.00 95.06 239 MET A O 1
ATOM 1909 N N . PHE A 1 240 ? -22.565 12.159 15.036 1.00 92.56 240 PHE A N 1
ATOM 1910 C CA . PHE A 1 240 ? -21.826 13.288 15.603 1.00 92.56 240 PHE A CA 1
ATOM 1911 C C . PHE A 1 240 ? -22.361 14.597 15.048 1.00 92.56 240 PHE A C 1
ATOM 1913 O O . PHE A 1 240 ? -23.004 14.622 14.001 1.00 92.56 240 PHE A O 1
ATOM 1920 N N . ARG A 1 241 ? -22.159 15.694 15.776 1.00 92.94 241 ARG A N 1
ATOM 1921 C CA . ARG A 1 241 ? -22.526 17.021 15.287 1.00 92.94 241 ARG A CA 1
ATOM 1922 C C . ARG A 1 241 ? -21.320 17.605 14.563 1.00 92.94 241 ARG A C 1
ATOM 1924 O O . ARG A 1 241 ? -20.306 17.829 15.205 1.00 92.94 241 ARG A O 1
ATOM 1931 N N . SER A 1 242 ? -21.448 17.844 13.264 1.00 85.31 242 SER A N 1
ATOM 1932 C CA . SER A 1 242 ? -20.406 18.491 12.470 1.00 85.31 242 SER A CA 1
ATOM 1933 C C . SER A 1 242 ? -20.197 19.925 12.957 1.00 85.31 242 SER A C 1
ATOM 1935 O O . SER A 1 242 ? -21.166 20.674 13.117 1.00 85.31 242 SER A O 1
ATOM 1937 N N . GLU A 1 243 ? -18.945 20.310 13.208 1.00 86.81 243 GLU A N 1
ATOM 1938 C CA . GLU A 1 243 ? -18.597 21.674 13.622 1.00 86.81 243 GLU A CA 1
ATOM 1939 C C . GLU A 1 243 ? -18.823 22.688 12.496 1.00 86.81 243 GLU A C 1
ATOM 1941 O O . GLU A 1 243 ? -19.230 23.819 12.751 1.00 86.81 243 GLU A O 1
ATOM 1946 N N . THR A 1 244 ? -18.630 22.271 11.242 1.00 85.62 244 THR A N 1
ATOM 1947 C CA . THR A 1 244 ? -18.786 23.139 10.069 1.00 85.62 244 THR A CA 1
ATOM 1948 C C . THR A 1 244 ? -20.248 23.371 9.712 1.00 85.62 244 THR A C 1
ATOM 1950 O O . THR A 1 244 ? -20.634 24.495 9.398 1.00 85.62 244 THR A O 1
ATOM 1953 N N . THR A 1 245 ? -21.085 22.331 9.760 1.00 89.56 245 THR A N 1
ATOM 1954 C CA . THR A 1 245 ? -22.495 22.434 9.344 1.00 89.56 245 THR A CA 1
ATOM 1955 C C . THR A 1 245 ? -23.454 22.634 10.517 1.00 89.56 245 THR A C 1
ATOM 1957 O O . THR A 1 245 ? -24.611 23.013 10.317 1.00 89.56 245 THR A O 1
ATOM 1960 N N . GLY A 1 246 ? -23.021 22.334 11.745 1.00 93.75 246 GLY A N 1
ATOM 1961 C CA . GLY A 1 246 ? -23.865 22.307 12.939 1.00 93.75 246 GLY A CA 1
ATOM 1962 C C . GLY A 1 246 ? -24.933 21.204 12.928 1.00 93.75 246 GLY A C 1
ATOM 1963 O O . GLY A 1 246 ? -25.771 21.154 13.842 1.00 93.75 246 GLY A O 1
ATOM 1964 N N . LYS A 1 247 ? -24.948 20.325 11.918 1.00 94.75 247 LYS A N 1
ATOM 1965 C CA . LYS A 1 247 ? -25.931 19.243 11.757 1.00 94.75 247 LYS A CA 1
ATOM 1966 C C . LYS A 1 247 ? -25.389 17.928 12.307 1.00 94.75 247 LYS A C 1
ATOM 1968 O O . LYS A 1 247 ? -24.185 17.743 12.441 1.00 94.75 247 LYS A O 1
ATOM 1973 N N . LYS A 1 248 ? -26.300 17.016 12.662 1.00 95.38 248 LYS A N 1
ATOM 1974 C CA . LYS A 1 248 ? -25.929 15.649 13.043 1.00 95.38 248 LYS A CA 1
ATOM 1975 C C . LYS A 1 248 ? -25.685 14.820 11.787 1.00 95.38 248 LYS A C 1
ATOM 1977 O O . LYS A 1 248 ? -26.600 14.665 10.984 1.00 95.38 248 LYS A O 1
ATOM 1982 N N . GLU A 1 249 ? -24.498 14.251 11.670 1.00 91.69 249 GLU A N 1
ATOM 1983 C CA . GLU A 1 249 ? -24.054 13.431 10.546 1.00 91.69 249 GLU A CA 1
ATOM 1984 C C . GLU A 1 249 ? -23.599 12.053 11.066 1.00 91.69 249 GLU A C 1
ATOM 1986 O O . GLU A 1 249 ? -23.116 11.953 12.199 1.00 91.69 249 GLU A O 1
ATOM 1991 N N . PRO A 1 250 ? -23.834 10.961 10.316 1.00 93.31 250 PRO A N 1
ATOM 1992 C CA . PRO A 1 250 ? -23.392 9.629 10.710 1.00 93.31 250 PRO A CA 1
ATOM 1993 C C . PRO A 1 250 ? -21.901 9.441 10.420 1.00 93.31 250 PRO A C 1
ATOM 1995 O O . PRO A 1 250 ? -21.465 9.625 9.289 1.00 93.31 250 PRO A O 1
ATOM 1998 N N . PHE A 1 251 ? -21.153 8.966 11.409 1.00 92.12 251 PHE A N 1
ATOM 1999 C CA . PHE A 1 251 ? -19.761 8.549 11.265 1.00 92.12 251 PHE A CA 1
ATOM 2000 C C . PHE A 1 251 ? -19.665 7.043 11.473 1.00 92.12 251 PHE A C 1
ATOM 2002 O O . PHE A 1 251 ? -20.354 6.473 12.330 1.00 92.12 251 PHE A O 1
ATOM 2009 N N . ILE A 1 252 ? -18.825 6.399 10.664 1.00 91.81 252 ILE A N 1
ATOM 2010 C CA . ILE A 1 252 ? -18.576 4.961 10.737 1.00 91.81 252 ILE A CA 1
ATOM 2011 C C . ILE A 1 252 ? -17.229 4.743 11.413 1.00 91.81 252 ILE A C 1
ATOM 2013 O O . ILE A 1 252 ? -16.200 5.086 10.846 1.00 91.81 252 ILE A O 1
ATOM 2017 N N . GLY A 1 253 ? -17.250 4.169 12.612 1.00 93.12 253 GLY A N 1
ATOM 2018 C CA . GLY A 1 253 ? -16.048 3.803 13.357 1.00 93.12 253 GLY A CA 1
ATOM 2019 C C . GLY A 1 253 ? -15.761 2.306 13.273 1.00 93.12 253 GLY A C 1
ATOM 2020 O O . GLY A 1 253 ? -16.678 1.509 13.059 1.00 93.12 253 GLY A O 1
ATOM 2021 N N . THR A 1 254 ? -14.505 1.910 13.475 1.00 90.94 254 THR A N 1
ATOM 2022 C CA . THR A 1 254 ? -14.096 0.497 13.584 1.00 90.94 254 THR A CA 1
ATOM 2023 C C . THR A 1 254 ? -13.567 0.201 14.979 1.00 90.94 254 THR A C 1
ATOM 2025 O O . THR A 1 254 ? -12.773 0.962 15.527 1.00 90.94 254 THR A O 1
ATOM 2028 N N . ILE A 1 255 ? -14.000 -0.919 15.556 1.00 94.19 255 ILE A N 1
ATOM 2029 C CA . ILE A 1 255 ? -13.541 -1.384 16.864 1.00 94.19 255 ILE A CA 1
ATOM 2030 C C . ILE A 1 255 ? -12.176 -2.054 16.689 1.00 94.19 255 ILE A C 1
ATOM 2032 O O . ILE A 1 255 ? -12.093 -3.128 16.094 1.00 94.19 255 ILE A O 1
ATOM 2036 N N . LEU A 1 256 ? -11.111 -1.442 17.203 1.00 85.56 256 LEU A N 1
ATOM 2037 C CA . LEU A 1 256 ? -9.743 -1.932 17.000 1.00 85.56 256 LEU A CA 1
ATOM 2038 C C . LEU A 1 256 ? -9.229 -2.765 18.175 1.00 85.56 256 LEU A C 1
ATOM 2040 O O . LEU A 1 256 ? -8.558 -3.774 17.976 1.00 85.56 256 LEU A O 1
ATOM 2044 N N . GLU A 1 257 ? -9.550 -2.354 19.401 1.00 90.69 257 GLU A N 1
ATOM 2045 C CA . GLU A 1 257 ? -8.951 -2.915 20.613 1.00 90.69 257 GLU A CA 1
ATOM 2046 C C . GLU A 1 257 ? -9.975 -3.002 21.752 1.00 90.69 257 GLU A C 1
ATOM 2048 O O . GLU A 1 257 ? -10.934 -2.232 21.797 1.00 90.69 257 GLU A O 1
ATOM 2053 N N . TYR A 1 258 ? -9.762 -3.931 22.687 1.00 94.81 258 TYR A N 1
ATOM 2054 C CA . TYR A 1 258 ? -10.508 -4.033 23.939 1.00 94.81 258 TYR A CA 1
ATOM 2055 C C . TYR A 1 258 ? -9.533 -4.068 25.117 1.00 94.81 258 TYR A C 1
ATOM 2057 O O . TYR A 1 258 ? -8.708 -4.975 25.212 1.00 94.81 258 TYR A O 1
ATOM 2065 N N . ASP A 1 259 ? -9.653 -3.105 26.032 1.00 93.75 259 ASP A N 1
ATOM 2066 C CA . ASP A 1 259 ? -8.913 -3.078 27.292 1.00 93.75 259 ASP A CA 1
ATOM 2067 C C . ASP A 1 259 ? -9.699 -3.871 28.356 1.00 93.75 259 ASP A C 1
ATOM 2069 O O . ASP A 1 259 ? -10.700 -3.370 28.886 1.00 93.75 259 ASP A O 1
ATOM 2073 N N . PRO A 1 260 ? -9.262 -5.089 28.737 1.00 93.69 260 PRO A N 1
ATOM 2074 C CA . PRO A 1 260 ? -9.982 -5.910 29.706 1.00 93.69 260 PRO A CA 1
ATOM 2075 C C . PRO A 1 260 ? -9.937 -5.346 31.133 1.00 93.69 260 PRO A C 1
ATOM 2077 O O . PRO A 1 260 ? -10.795 -5.699 31.944 1.00 93.69 260 PRO A O 1
ATOM 2080 N N . LYS A 1 261 ? -8.964 -4.480 31.463 1.00 93.62 261 LYS A N 1
ATOM 2081 C CA . LYS A 1 261 ? -8.861 -3.859 32.793 1.00 93.62 261 LYS A CA 1
ATOM 2082 C C . LYS A 1 261 ? -9.911 -2.768 32.953 1.00 93.62 261 LYS A C 1
ATOM 2084 O O . LYS A 1 261 ? -10.550 -2.687 33.999 1.00 93.62 261 LYS A O 1
ATOM 2089 N N . LYS A 1 262 ? -10.103 -1.957 31.911 1.00 96.38 262 LYS A N 1
ATOM 2090 C CA . LYS A 1 262 ? -11.085 -0.861 31.905 1.00 96.38 262 LYS A CA 1
ATOM 2091 C C . LYS A 1 262 ? -12.464 -1.284 31.403 1.00 96.38 262 LYS A C 1
ATOM 2093 O O . LYS A 1 262 ? -13.436 -0.584 31.662 1.00 96.38 262 LYS A O 1
ATOM 2098 N N . LYS A 1 263 ? -12.557 -2.434 30.727 1.00 96.62 263 LYS A N 1
ATOM 2099 C CA . LYS A 1 263 ? -13.758 -2.921 30.028 1.00 96.62 263 LYS A CA 1
ATOM 2100 C C . LYS A 1 263 ? -14.261 -1.926 28.976 1.00 96.62 263 LYS A C 1
ATOM 2102 O O . LYS A 1 263 ? -15.468 -1.720 28.826 1.00 96.62 263 LYS A O 1
ATOM 2107 N N . LEU A 1 264 ? -13.317 -1.313 28.267 1.00 97.50 264 LEU A N 1
ATOM 2108 C CA . LEU A 1 264 ? -13.563 -0.329 27.219 1.00 97.50 264 LEU A CA 1
ATOM 2109 C C . LEU A 1 264 ? -13.003 -0.838 25.899 1.00 97.50 264 LEU A C 1
ATOM 2111 O O . LEU A 1 264 ? -11.922 -1.419 25.851 1.00 97.50 264 LEU A O 1
ATOM 2115 N N . TYR A 1 265 ? -13.744 -0.593 24.835 1.00 96.88 265 TYR A N 1
ATOM 2116 C CA . TYR A 1 265 ? -13.314 -0.801 23.468 1.00 96.88 265 TYR A CA 1
ATOM 2117 C C . TYR A 1 265 ? -12.827 0.518 22.896 1.00 96.88 265 TYR A C 1
ATOM 2119 O O . TYR A 1 265 ? -13.458 1.553 23.106 1.00 96.88 265 TYR A O 1
ATOM 2127 N N . ARG A 1 266 ? -11.734 0.472 22.145 1.00 96.38 266 ARG A N 1
ATOM 2128 C CA . ARG A 1 266 ? -11.211 1.613 21.404 1.00 96.38 266 ARG A CA 1
ATOM 2129 C C . ARG A 1 266 ? -11.787 1.583 19.994 1.00 96.38 266 ARG A C 1
ATOM 2131 O O . ARG A 1 266 ? -11.568 0.623 19.250 1.00 96.38 266 ARG A O 1
ATOM 2138 N N . VAL A 1 267 ? -12.551 2.614 19.663 1.00 95.75 267 VAL A N 1
ATOM 2139 C CA . VAL A 1 267 ? -13.142 2.824 18.344 1.00 95.75 267 VAL A CA 1
ATOM 2140 C C . VAL A 1 267 ? -12.376 3.930 17.645 1.00 95.75 267 VAL A C 1
ATOM 2142 O O . VAL A 1 267 ? -12.153 4.984 18.232 1.00 95.75 267 VAL A O 1
ATOM 2145 N N . TYR A 1 268 ? -11.992 3.673 16.402 1.00 89.94 268 TYR A N 1
ATOM 2146 C CA . TYR A 1 268 ? -11.307 4.628 15.543 1.00 89.94 268 TYR A CA 1
ATOM 2147 C C . TYR A 1 268 ? -12.246 5.110 14.440 1.00 89.94 268 TYR A C 1
ATOM 2149 O O . TYR A 1 268 ? -12.896 4.282 13.787 1.00 89.94 268 TYR A O 1
ATOM 2157 N N . TYR A 1 269 ? -12.306 6.423 14.236 1.00 90.38 269 TYR A N 1
ATOM 2158 C CA . TYR A 1 269 ? -13.081 7.068 13.182 1.00 90.38 269 TYR A CA 1
ATOM 2159 C C . TYR A 1 269 ? -12.151 7.616 12.072 1.00 90.38 269 TYR A C 1
ATOM 2161 O O . TYR A 1 269 ? -10.971 7.859 12.320 1.00 90.38 269 TYR A O 1
ATOM 2169 N N . PRO A 1 270 ? -12.631 7.767 10.818 1.00 79.12 270 PRO A N 1
ATOM 2170 C CA . PRO A 1 270 ? -11.803 8.196 9.681 1.00 79.12 270 PRO A CA 1
ATOM 2171 C C . PRO A 1 270 ? -11.197 9.601 9.789 1.00 79.12 270 PRO A C 1
ATOM 2173 O O . PRO A 1 270 ? -10.273 9.916 9.049 1.00 79.12 270 PRO A O 1
ATOM 2176 N N . ASP A 1 271 ? -11.736 10.441 10.665 1.00 80.00 271 ASP A N 1
ATOM 2177 C CA . ASP A 1 271 ? -11.276 11.799 10.971 1.00 80.00 271 ASP A CA 1
ATOM 2178 C C . ASP A 1 271 ? -10.134 11.835 11.999 1.00 80.00 271 ASP A C 1
ATOM 2180 O O . ASP A 1 271 ? -9.800 12.899 12.507 1.00 80.00 271 ASP A O 1
ATOM 2184 N N . GLU A 1 272 ? -9.503 10.686 12.260 1.00 78.31 272 GLU A N 1
ATOM 2185 C CA . GLU A 1 272 ? -8.421 10.495 13.236 1.00 78.31 272 GLU A CA 1
ATOM 2186 C C . GLU A 1 272 ? -8.861 10.584 14.704 1.00 78.31 272 GLU A C 1
ATOM 2188 O O . GLU A 1 272 ? -8.027 10.420 15.599 1.00 78.31 272 GLU A O 1
ATOM 2193 N N . ASP A 1 273 ? -10.159 10.746 14.965 1.00 87.44 273 ASP A N 1
ATOM 2194 C CA . ASP A 1 273 ? -10.687 10.724 16.318 1.00 87.44 273 ASP A CA 1
ATOM 2195 C C . ASP A 1 273 ? -10.806 9.294 16.854 1.00 87.44 273 ASP A C 1
ATOM 2197 O O . ASP A 1 273 ? -11.176 8.327 16.174 1.00 87.44 273 ASP A O 1
ATOM 2201 N N . GLU A 1 274 ? -10.517 9.172 18.145 1.00 92.12 274 GLU A N 1
ATOM 2202 C CA . GLU A 1 274 ? -10.634 7.930 18.886 1.00 92.12 274 GLU A CA 1
ATOM 2203 C C . GLU A 1 274 ? -11.586 8.095 20.057 1.00 92.12 274 GLU A C 1
ATOM 2205 O O . GLU A 1 274 ? -11.521 9.054 20.826 1.00 92.12 274 GLU A O 1
ATOM 2210 N N . GLU A 1 275 ? -12.437 7.096 20.249 1.00 96.38 275 GLU A N 1
ATOM 2211 C CA . GLU A 1 275 ? -13.365 7.063 21.366 1.00 96.38 275 GLU A CA 1
ATOM 2212 C C . GLU A 1 275 ? -13.248 5.741 22.117 1.00 96.38 275 GLU A C 1
ATOM 2214 O O . GLU A 1 275 ? -13.134 4.664 21.527 1.00 96.38 275 GLU A O 1
ATOM 2219 N N . GLN A 1 276 ? -13.294 5.814 23.446 1.00 97.44 276 GLN A N 1
ATOM 2220 C CA . GLN A 1 276 ? -13.395 4.633 24.293 1.00 97.44 276 GLN A CA 1
ATOM 2221 C C . GLN A 1 276 ? -14.852 4.415 24.681 1.00 97.44 276 GLN A C 1
ATOM 2223 O O . GLN A 1 276 ? -15.450 5.252 25.352 1.00 97.44 276 GLN A O 1
ATOM 2228 N N . LEU A 1 277 ? -15.414 3.280 24.274 1.00 97.38 277 LEU A N 1
ATOM 2229 C CA . LEU A 1 277 ? -16.811 2.931 24.506 1.00 97.38 277 LEU A CA 1
ATOM 2230 C C . LEU A 1 277 ? -16.928 1.642 25.310 1.00 97.38 277 LEU A C 1
ATOM 2232 O O . LEU A 1 277 ? -16.195 0.676 25.111 1.00 97.38 277 LEU A O 1
ATOM 2236 N N . THR A 1 278 ? -17.902 1.584 26.205 1.00 97.88 278 THR A N 1
ATOM 2237 C CA . THR A 1 278 ? -18.282 0.335 26.867 1.00 97.88 278 THR A CA 1
ATOM 2238 C C . THR A 1 278 ? -18.976 -0.611 25.883 1.00 97.88 278 THR A C 1
ATOM 2240 O O . THR A 1 278 ? -19.550 -0.190 24.875 1.00 97.88 278 THR A O 1
ATOM 2243 N N . LYS A 1 279 ? -19.023 -1.909 26.215 1.00 97.12 279 LYS A N 1
ATOM 2244 C CA . LYS A 1 279 ? -19.775 -2.906 25.428 1.00 97.12 279 LYS A CA 1
ATOM 2245 C C . LYS A 1 279 ? -21.222 -2.473 25.155 1.00 97.12 279 LYS A C 1
ATOM 2247 O O . LYS A 1 279 ? -21.707 -2.569 24.033 1.00 97.12 279 LYS A O 1
ATOM 2252 N N . LYS A 1 280 ? -21.888 -1.944 26.188 1.00 97.38 280 LYS A N 1
ATOM 2253 C CA . LYS A 1 280 ? -23.287 -1.497 26.135 1.00 97.38 280 LYS A CA 1
ATOM 2254 C C . LYS A 1 280 ? -23.486 -0.290 25.215 1.00 97.38 280 LYS A C 1
ATOM 2256 O O . LYS A 1 280 ? -24.580 -0.096 24.695 1.00 97.38 280 LYS A O 1
ATOM 2261 N N . GLU A 1 281 ? -22.475 0.556 25.055 1.00 97.50 281 GLU A N 1
ATOM 2262 C CA . GLU A 1 281 ? -22.526 1.680 24.117 1.00 97.50 281 GLU A CA 1
ATOM 2263 C C . GLU A 1 281 ? -22.309 1.202 22.689 1.00 97.50 281 GLU A C 1
ATOM 2265 O O . GLU A 1 281 ? -23.099 1.560 21.821 1.00 97.50 281 GLU A O 1
ATOM 2270 N N . ILE A 1 282 ? -21.324 0.329 22.461 1.00 96.81 282 ILE A N 1
ATOM 2271 C CA . ILE A 1 282 ? -21.081 -0.268 21.143 1.00 96.81 282 ILE A CA 1
ATOM 2272 C C . ILE A 1 282 ? -22.311 -0.999 20.617 1.00 96.81 282 ILE A C 1
ATOM 2274 O O . ILE A 1 282 ? -22.688 -0.790 19.469 1.00 96.81 282 ILE A O 1
ATOM 2278 N N . GLU A 1 283 ? -22.983 -1.798 21.446 1.00 96.06 283 GLU A N 1
ATOM 2279 C CA . GLU A 1 283 ? -24.175 -2.552 21.037 1.00 96.06 283 GLU A CA 1
ATOM 2280 C C . GLU A 1 283 ? -25.310 -1.663 20.500 1.00 96.06 283 GLU A C 1
ATOM 2282 O O . GLU A 1 283 ? -26.117 -2.131 19.701 1.00 96.06 283 GLU A O 1
ATOM 2287 N N . LYS A 1 284 ? -25.356 -0.375 20.871 1.00 96.75 284 LYS A N 1
ATOM 2288 C CA . LYS A 1 284 ? -26.333 0.590 20.331 1.00 96.75 284 LYS A CA 1
ATOM 2289 C C . LYS A 1 284 ? -25.986 1.084 18.928 1.00 96.75 284 LYS A C 1
ATOM 2291 O O . LYS A 1 284 ? -26.862 1.604 18.242 1.00 96.75 284 LYS A O 1
ATOM 2296 N N . PHE A 1 285 ? -24.717 0.993 18.547 1.00 95.50 285 PHE A N 1
ATOM 2297 C CA . PHE A 1 285 ? -24.180 1.568 17.318 1.00 95.50 285 PHE A CA 1
ATOM 2298 C C . PHE A 1 285 ? -23.718 0.507 16.316 1.00 95.50 285 PHE A C 1
ATOM 2300 O O . PHE A 1 285 ? -23.413 0.863 15.182 1.00 95.50 285 PHE A O 1
ATOM 2307 N N . LEU A 1 286 ? -23.660 -0.773 16.703 1.00 92.75 286 LEU A N 1
ATOM 2308 C CA . LEU A 1 286 ? -23.322 -1.870 15.796 1.00 92.75 286 LEU A CA 1
ATOM 2309 C C . LEU A 1 286 ? -24.252 -1.884 14.579 1.00 92.75 286 LEU A C 1
ATOM 2311 O O . LEU A 1 286 ? -25.473 -1.775 14.704 1.00 92.75 286 LEU A O 1
ATOM 2315 N N . ILE A 1 287 ? -23.636 -2.064 13.416 1.00 82.62 287 ILE A N 1
ATOM 2316 C CA . ILE A 1 287 ? -24.287 -2.262 12.119 1.00 82.62 287 ILE A CA 1
ATOM 2317 C C . ILE A 1 287 ? -24.066 -3.685 11.600 1.00 82.62 287 ILE A C 1
ATOM 2319 O O . ILE A 1 287 ? -23.156 -4.403 12.101 1.00 82.62 287 ILE A O 1
#

InterPro domains:
  IPR003323 OTU domain [PS50802] (24-170)
  IPR047365 PTM/DIR17-like, Tudor domain [PF21743] (233-286)

Foldseek 3Di:
DDDPPDDDDDDWDKDFPVVLVVWWDWDDDDLQQLQVLQQQLVQCAPLCCVVLVVQDSHSLSLLVLLLVCLVPLDLPDDDDCSDLSVVLSVVQVVVDPCVSVQSNDPSRFDDPSSVSSSQQSSQAKEWEWEADDVHNRITTIDIHHHPPDPDHHYWYWYDDPSGIIGIDTPDPPQDPRDPDPPDPPPDPDDDDDDDDDDDDDDDDDDDDDDDDDDDDDDDDPPPDRDHNDPQAQFKFWDWDQDPVPRDTDIWIWGFHDADPVVQWTWTATSVRDIDTHHPVRRVVGTD

Organism: NCBI:txid1070528

Radius of gyration: 25.95 Å; Cα contacts (8 Å, |Δi|>4): 380; chains: 1; bounding box: 48×84×57 Å

Secondary structure (DSSP, 8-state):
---S----S-----EEHHHHHHHEEEE----SS-HHHHHHHHHS-TTGGGGGTT---SHHHHHHHHHHHHHH--TTS---TTSHHHHHHHHHHHHTHHHHHHHTSTTPPP-HHHHHHHHHHHT-EEEEEEEETTEEEEEEEEEEE-TT-SS-PEEEEEEETTEEEEEEE---TT---------------PPPPPP---------------PPP----------PPPPPPTTTT-EEEEEEE-TTT-SEEEEEEEEEEEETTTTEEEEE-TTS-EEEEEHHHHHHHB-

Mean predicted aligned error: 15.35 Å

Nearest PDB structures (foldseek):
  3tmp-assembly1_A  TM=7.438E-01  e=5.043E-06  Homo sapiens
  7y5m-assembly1_A  TM=7.409E-01  e=2.993E-06  Tacheng Tick Virus 1
  3me9-assembly1_B  TM=5.070E-01  e=3.011E-02  Homo sapiens
  3zjg-assembly1_B  TM=4.887E-01  e=5.940E-03  Homo sapiens
  8bnv-assembly1_A  TM=5.378E-01  e=1.713E-01  Deferribacter desulfuricans

Sequence (287 aa):
MESLHDIKDGVTKLLPKEDIDRLFHYLPNGADGNCFFYAVSQSISPIYRNLLHGKPGEAESIRAGLCEFYRIFNREANYDSESLMGKIQTSLYGVGERHTNDMCRDKTYAEETDVLATALYLDIEIMVFSHSPGDQNHYFISTYYSPRQKIRPTVLLRLSGEHYEAMIPKLDSTSAYYGTRKSRIPSPSKEMRPPSPKGSLHGTRKTRTPSPKGSFYGTRKARTPSPTDPLLGRTIRKMFRSETTGKKEPFIGTILEYDPKKKLYRVYYPDEDE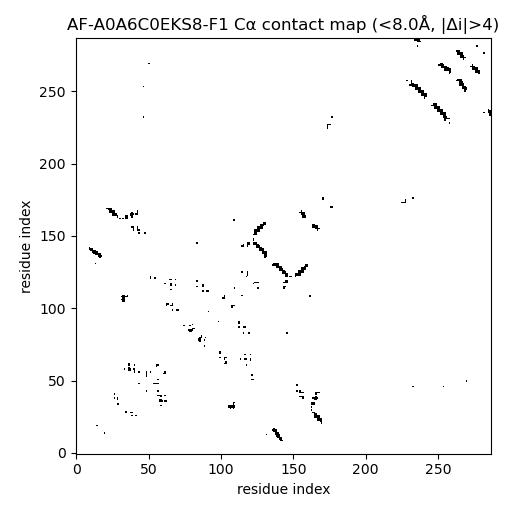EQLTKKEIEKFLI

pLDDT: mean 78.21, std 22.42, range [27.22, 97.88]